Protein AF-A0A9J6H6S5-F1 (afdb_monomer_lite)

Sequence (257 aa):
MAVDRSSQNTRSGDVFVEFSQLSLEDDDNLAYGDAGRPFGKVPLQGNNASPTNKWRTIRVARAEALQASAVYAAKLRECLLDGAASGEEEERLSALRLKIAAWQSTFPEYLPAPVDLGDVCHHSVSERPRPRSSDYLAPLTEEELAGVPKHARGRLSLEENNALVDAFNEALSYKYRLLAMPKSQLRRALWTKVAAYRHQETSETKHRRFLTEDDLAASGGGFASRSAIVCFALLMRHCGRIREVRGPGRMVRYALI

Structure (mmCIF, N/CA/C/O backbone):
data_AF-A0A9J6H6S5-F1
#
_entry.id   AF-A0A9J6H6S5-F1
#
loop_
_atom_site.group_PDB
_atom_site.id
_atom_site.type_symbol
_atom_site.label_atom_id
_atom_site.label_alt_id
_atom_site.label_comp_id
_atom_site.label_asym_id
_atom_site.label_entity_id
_atom_site.label_seq_id
_atom_site.pdbx_PDB_ins_code
_atom_site.Cartn_x
_atom_site.Cartn_y
_atom_site.Cartn_z
_atom_site.occupancy
_atom_site.B_iso_or_equiv
_atom_site.auth_seq_id
_atom_site.auth_comp_id
_atom_site.auth_asym_id
_atom_site.auth_atom_id
_atom_site.pdbx_PDB_model_num
ATOM 1 N N . MET A 1 1 ? 39.224 51.666 -69.816 1.00 41.34 1 MET A N 1
ATOM 2 C CA . MET A 1 1 ? 38.719 50.325 -69.449 1.00 41.34 1 MET A CA 1
ATOM 3 C C . MET A 1 1 ? 39.018 50.098 -67.977 1.00 41.34 1 MET A C 1
ATOM 5 O O . MET A 1 1 ? 40.076 50.527 -67.544 1.00 41.34 1 MET A O 1
ATOM 9 N N . ALA A 1 2 ? 38.090 49.432 -67.284 1.00 40.38 2 ALA A N 1
ATOM 10 C CA . ALA A 1 2 ? 38.030 49.141 -65.846 1.00 40.38 2 ALA A CA 1
ATOM 11 C C . ALA A 1 2 ? 37.590 50.314 -64.943 1.00 40.38 2 ALA A C 1
ATOM 13 O O . ALA A 1 2 ? 38.296 51.296 -64.746 1.00 40.38 2 ALA A O 1
ATOM 14 N N . VAL A 1 3 ? 36.365 50.166 -64.438 1.00 47.28 3 VAL A N 1
ATOM 15 C CA . VAL A 1 3 ? 35.675 50.984 -63.437 1.00 47.28 3 VAL A CA 1
ATOM 16 C C . VAL A 1 3 ? 35.715 50.167 -62.153 1.00 47.28 3 VAL A C 1
ATOM 18 O O . VAL A 1 3 ? 35.392 48.982 -62.227 1.00 47.28 3 VAL A O 1
ATOM 21 N N . ASP A 1 4 ? 36.036 50.762 -61.003 1.00 42.12 4 ASP A N 1
ATOM 22 C CA . ASP A 1 4 ? 35.680 50.124 -59.737 1.00 42.12 4 ASP A CA 1
ATOM 23 C C . ASP A 1 4 ? 35.243 51.107 -58.647 1.00 42.12 4 ASP A C 1
ATOM 25 O O . ASP A 1 4 ? 35.678 52.257 -58.573 1.00 42.12 4 ASP A O 1
ATOM 29 N N . ARG A 1 5 ? 34.288 50.599 -57.869 1.00 39.91 5 ARG A N 1
ATOM 30 C CA . ARG A 1 5 ? 33.525 51.188 -56.759 1.00 39.91 5 ARG A CA 1
ATOM 31 C C . ARG A 1 5 ? 34.442 51.217 -55.508 1.00 39.91 5 ARG A C 1
ATOM 33 O O . ARG A 1 5 ? 35.506 50.622 -55.518 1.00 39.91 5 ARG A O 1
ATOM 40 N N . SER A 1 6 ? 34.179 51.831 -54.357 1.00 35.91 6 SER A N 1
ATOM 41 C CA . SER A 1 6 ? 32.954 52.251 -53.680 1.00 35.91 6 SER A CA 1
ATOM 42 C C . SER A 1 6 ? 33.351 53.004 -52.397 1.00 35.91 6 SER A C 1
ATOM 44 O O . SER A 1 6 ? 34.354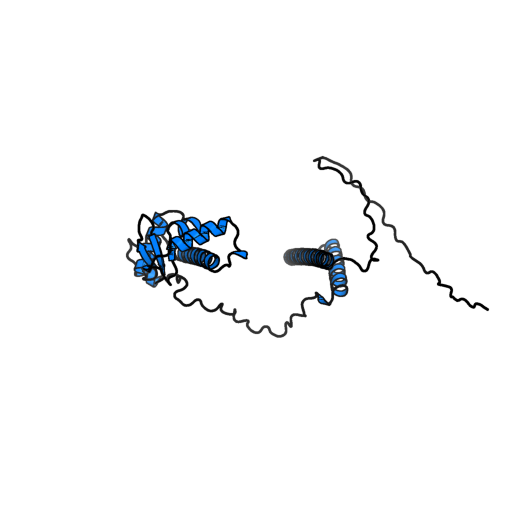 52.681 -51.770 1.00 35.91 6 SER A O 1
ATOM 46 N N . SER A 1 7 ? 32.495 53.953 -52.020 1.00 40.47 7 SER A N 1
ATOM 47 C CA . SER A 1 7 ? 31.941 54.250 -50.688 1.00 40.47 7 SER A CA 1
ATOM 48 C C . SER A 1 7 ? 32.780 54.157 -49.402 1.00 40.47 7 SER A C 1
ATOM 50 O O . SER A 1 7 ? 33.197 53.100 -48.938 1.00 40.47 7 SER A O 1
ATOM 52 N N . GLN A 1 8 ? 32.829 55.320 -48.750 1.00 36.47 8 GLN A N 1
ATOM 53 C CA . GLN A 1 8 ? 33.179 55.587 -47.358 1.00 36.47 8 GLN A CA 1
ATOM 54 C C . GLN A 1 8 ? 32.105 55.038 -46.395 1.00 36.47 8 GLN A C 1
ATOM 56 O O . GLN A 1 8 ? 30.913 55.156 -46.673 1.00 36.47 8 GLN A O 1
ATOM 61 N N . ASN A 1 9 ? 32.526 54.501 -45.245 1.00 33.88 9 ASN A N 1
ATOM 62 C CA . ASN A 1 9 ? 31.666 54.237 -44.087 1.00 33.88 9 ASN A CA 1
ATOM 63 C C . ASN A 1 9 ? 32.209 55.019 -42.879 1.00 33.88 9 ASN A C 1
ATOM 65 O O . ASN A 1 9 ? 33.397 54.932 -42.559 1.00 33.88 9 ASN A O 1
ATOM 69 N N . THR A 1 10 ? 31.350 55.818 -42.254 1.00 39.38 10 THR A N 1
ATOM 70 C CA . THR A 1 10 ? 31.644 56.726 -41.141 1.00 39.38 10 THR A CA 1
ATOM 71 C C . THR A 1 10 ? 31.502 56.031 -39.785 1.00 39.38 10 THR A C 1
ATOM 73 O O . THR A 1 10 ? 30.630 55.196 -39.564 1.00 39.38 10 THR A O 1
ATOM 76 N N . ARG A 1 11 ? 32.404 56.399 -38.867 1.00 38.53 11 ARG A N 1
ATOM 77 C CA . ARG A 1 11 ? 32.469 55.995 -37.455 1.00 38.53 11 ARG A CA 1
ATOM 78 C C . ARG A 1 11 ? 31.505 56.817 -36.588 1.00 38.53 11 ARG A C 1
ATOM 80 O O . ARG A 1 11 ? 31.455 58.034 -36.725 1.00 38.53 11 ARG A O 1
ATOM 87 N N . SER A 1 12 ? 30.872 56.160 -35.624 1.00 35.19 12 SER A N 1
ATOM 88 C CA . SER A 1 12 ? 30.339 56.699 -34.359 1.00 35.19 12 SER A CA 1
ATOM 89 C C . SER A 1 12 ? 30.199 55.474 -33.440 1.00 35.19 12 SER A C 1
ATOM 91 O O . SER A 1 12 ? 29.729 54.451 -33.921 1.00 35.19 12 SER A O 1
ATOM 93 N N . GLY A 1 13 ? 30.644 55.382 -32.190 1.00 35.59 13 GLY A N 1
ATOM 94 C CA . GLY A 1 13 ? 31.063 56.351 -31.185 1.00 35.59 13 GLY A CA 1
ATOM 95 C C . GLY A 1 13 ? 30.659 55.733 -29.839 1.00 35.59 13 GLY A C 1
ATOM 96 O O . GLY A 1 13 ? 29.584 56.040 -29.342 1.00 35.59 13 GLY A O 1
ATOM 97 N N . ASP A 1 14 ? 31.457 54.794 -29.313 1.00 32.12 14 ASP A N 1
ATOM 98 C CA . ASP A 1 14 ? 31.186 54.106 -28.039 1.00 32.12 14 ASP A CA 1
ATOM 99 C C . ASP A 1 14 ? 31.665 54.955 -26.851 1.00 32.12 14 ASP A C 1
ATOM 101 O O . ASP A 1 14 ? 32.830 55.353 -26.787 1.00 32.12 14 ASP A O 1
ATOM 105 N N . VAL A 1 15 ? 30.766 55.194 -25.894 1.00 35.28 15 VAL A N 1
ATOM 106 C CA . VAL A 1 15 ? 31.057 55.801 -24.587 1.00 35.28 15 VAL A CA 1
ATOM 107 C C . VAL A 1 15 ? 31.157 54.681 -23.547 1.00 35.28 15 VAL A C 1
ATOM 109 O O . VAL A 1 15 ? 30.211 53.922 -23.347 1.00 35.28 15 VAL A O 1
ATOM 112 N N . PHE A 1 16 ? 32.319 54.581 -22.899 1.00 29.38 16 PHE A N 1
ATOM 113 C CA . PHE A 1 16 ? 32.614 53.673 -21.787 1.00 29.38 16 PHE A CA 1
ATOM 114 C C . PHE A 1 16 ? 32.201 54.302 -20.448 1.00 29.38 16 PHE A C 1
ATOM 116 O O . PHE A 1 16 ? 32.449 55.485 -20.224 1.00 29.38 16 PHE A O 1
ATOM 123 N N . VAL A 1 17 ? 31.663 53.492 -19.532 1.00 33.91 17 VAL A N 1
ATOM 124 C CA . VAL A 1 17 ? 31.626 53.802 -18.094 1.00 33.91 17 VAL A CA 1
ATOM 125 C C . VAL A 1 17 ? 32.373 52.691 -17.362 1.00 33.91 17 VAL A C 1
ATOM 127 O O . VAL A 1 17 ? 32.020 51.516 -17.455 1.00 33.91 17 VAL A O 1
ATOM 130 N N . GLU A 1 18 ? 33.448 53.092 -16.694 1.00 36.44 18 GLU A N 1
ATOM 131 C CA . GLU A 1 18 ? 34.320 52.286 -15.846 1.00 36.44 18 GLU A CA 1
ATOM 132 C C . GLU A 1 18 ? 33.680 52.153 -14.453 1.00 36.44 18 GLU A C 1
ATOM 134 O O . GLU A 1 18 ? 33.149 53.132 -13.929 1.00 36.44 18 GLU A O 1
ATOM 139 N N . PHE A 1 19 ? 33.713 50.963 -13.847 1.00 30.80 19 PHE A N 1
ATOM 140 C CA . PHE A 1 19 ? 33.363 50.792 -12.434 1.00 30.80 19 PHE A CA 1
ATOM 141 C C . PHE A 1 19 ? 34.510 50.100 -11.705 1.00 30.80 19 PHE A C 1
ATOM 143 O O . PHE A 1 19 ? 34.866 48.957 -12.001 1.00 30.80 19 PHE A O 1
ATOM 150 N N . SER A 1 20 ? 35.089 50.860 -10.782 1.00 38.56 20 SER A N 1
ATOM 151 C CA . SER A 1 20 ? 36.235 50.518 -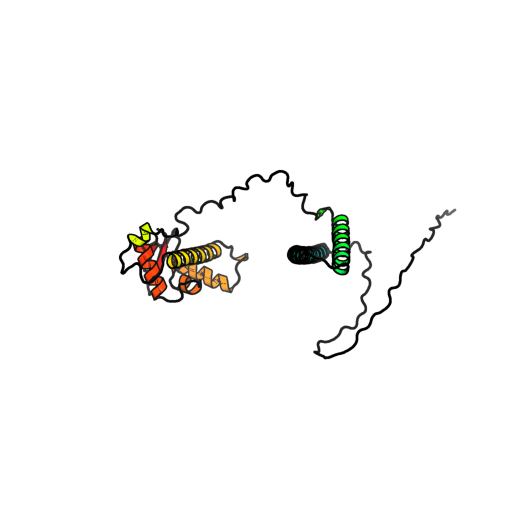9.954 1.00 38.56 20 SER A CA 1
ATOM 152 C C . SER A 1 20 ? 35.905 49.514 -8.850 1.00 38.56 20 SER A C 1
ATOM 154 O O . SER A 1 20 ? 34.770 49.363 -8.404 1.00 38.56 20 SER A O 1
ATOM 156 N N . GLN A 1 21 ? 36.980 48.853 -8.433 1.00 39.28 21 GLN A N 1
ATOM 157 C CA . GLN A 1 21 ? 37.130 47.823 -7.413 1.00 39.28 21 GLN A CA 1
ATOM 158 C C . GLN A 1 21 ? 36.537 48.181 -6.042 1.00 39.28 21 GLN A C 1
ATOM 160 O O . GLN A 1 21 ? 36.699 49.299 -5.560 1.00 39.28 21 GLN A O 1
ATOM 165 N N . LEU A 1 22 ? 36.001 47.167 -5.359 1.00 32.22 22 LEU A N 1
ATOM 166 C CA . LEU A 1 22 ? 36.005 47.081 -3.899 1.00 32.22 22 LEU A CA 1
ATOM 167 C C . LEU A 1 22 ? 36.481 45.679 -3.506 1.00 32.22 22 LEU A C 1
ATOM 169 O O . LEU A 1 22 ? 35.784 44.687 -3.716 1.00 32.22 22 LEU A O 1
ATOM 173 N N . SER A 1 23 ? 37.712 45.635 -3.001 1.00 38.31 23 SER A N 1
ATOM 174 C CA . SER A 1 23 ? 38.345 44.485 -2.362 1.00 38.31 23 SER A CA 1
ATOM 175 C C . SER A 1 23 ? 37.796 44.302 -0.948 1.00 38.31 23 SER A C 1
ATOM 177 O O . SER A 1 23 ? 37.576 45.281 -0.236 1.00 38.31 23 SER A O 1
ATOM 179 N N . LEU A 1 24 ? 37.641 43.050 -0.529 1.00 36.75 24 LEU A N 1
ATOM 180 C CA . LEU A 1 24 ? 37.598 42.656 0.876 1.00 36.75 24 LEU A CA 1
ATOM 181 C C . LEU A 1 24 ? 38.405 41.361 0.982 1.00 36.75 24 LEU A C 1
ATOM 183 O O . LEU A 1 24 ? 38.077 40.367 0.333 1.00 36.75 24 LEU A O 1
ATOM 187 N N . GLU A 1 25 ? 39.523 41.472 1.690 1.00 45.66 25 GLU A N 1
ATOM 188 C CA . GLU A 1 25 ? 40.512 40.430 1.950 1.00 45.66 25 GLU A CA 1
ATOM 189 C C . GLU A 1 25 ? 40.129 39.605 3.197 1.00 45.66 25 GLU A C 1
ATOM 191 O O . GLU A 1 25 ? 39.304 40.040 4.004 1.00 45.66 25 GLU A O 1
ATOM 196 N N . ASP A 1 26 ? 40.789 38.445 3.301 1.00 39.22 26 ASP A N 1
ATOM 197 C CA . ASP A 1 26 ? 40.957 37.533 4.449 1.00 39.22 26 ASP A CA 1
ATOM 198 C C . ASP A 1 26 ? 39.792 36.564 4.773 1.00 39.22 26 ASP A C 1
ATOM 200 O O . ASP A 1 26 ? 38.642 36.962 4.931 1.00 39.22 26 ASP A O 1
ATOM 204 N N . ASP A 1 27 ? 39.975 35.256 4.987 1.00 37.56 27 ASP A N 1
ATOM 205 C CA . ASP A 1 27 ? 41.050 34.290 4.712 1.00 37.56 27 ASP A CA 1
ATOM 206 C C . ASP A 1 27 ? 40.482 32.868 4.999 1.00 37.56 27 ASP A C 1
ATOM 208 O O . ASP A 1 27 ? 39.395 32.729 5.564 1.00 37.56 27 ASP A O 1
ATOM 212 N N . ASP A 1 28 ? 41.239 31.824 4.637 1.00 38.62 28 ASP A N 1
ATOM 213 C CA . ASP A 1 28 ? 41.111 30.402 5.038 1.00 38.62 28 ASP A CA 1
ATOM 214 C C . ASP A 1 28 ? 40.332 29.389 4.156 1.00 38.62 28 ASP A C 1
ATOM 216 O O . ASP A 1 28 ? 39.319 28.789 4.510 1.00 38.62 28 ASP A O 1
ATOM 220 N N . ASN A 1 29 ? 40.950 29.097 3.006 1.00 39.72 29 ASN A N 1
ATOM 221 C CA . ASN A 1 29 ? 41.597 27.803 2.715 1.00 39.72 29 ASN A CA 1
ATOM 222 C C . ASN A 1 29 ? 40.764 26.494 2.764 1.00 39.72 29 ASN A C 1
ATOM 224 O O . ASN A 1 29 ? 40.730 25.778 3.765 1.00 39.72 29 ASN A O 1
ATOM 228 N N . LEU A 1 30 ? 40.273 26.060 1.594 1.00 35.88 30 LEU A N 1
ATOM 229 C CA . LEU A 1 30 ? 40.254 24.637 1.227 1.00 35.88 30 LEU A CA 1
ATOM 230 C C . LEU A 1 30 ? 40.412 24.463 -0.290 1.00 35.88 30 LEU A C 1
ATOM 232 O O . LEU A 1 30 ? 39.599 24.909 -1.096 1.00 35.88 30 LEU A O 1
ATOM 236 N N . ALA A 1 31 ? 41.519 23.822 -0.649 1.00 41.25 31 ALA A N 1
ATOM 237 C CA . ALA A 1 31 ? 42.031 23.630 -1.994 1.00 41.25 31 ALA A CA 1
ATOM 238 C C . ALA A 1 31 ? 41.081 22.874 -2.941 1.00 41.25 31 ALA A C 1
ATOM 240 O O . ALA A 1 31 ? 40.675 21.754 -2.645 1.00 41.25 31 ALA A O 1
ATOM 241 N N . TYR A 1 32 ? 40.859 23.428 -4.139 1.00 37.94 32 TYR A N 1
ATOM 242 C CA . TYR A 1 32 ? 40.706 22.672 -5.388 1.00 37.94 32 TYR A CA 1
ATOM 243 C C . TYR A 1 32 ? 41.180 23.534 -6.569 1.00 37.94 32 TYR A C 1
ATOM 245 O O . TYR A 1 32 ? 40.980 24.744 -6.596 1.00 37.94 32 TYR A O 1
ATOM 253 N N . GLY A 1 33 ? 41.906 22.901 -7.489 1.00 34.84 33 GLY A N 1
ATOM 254 C CA . GLY A 1 33 ? 42.861 23.549 -8.383 1.00 34.84 33 GLY A CA 1
ATOM 255 C C . GLY A 1 33 ? 42.314 24.337 -9.579 1.00 34.84 33 GLY A C 1
ATOM 256 O O . GLY A 1 33 ? 41.228 24.085 -10.093 1.00 34.84 33 GLY A O 1
ATOM 257 N N . ASP A 1 34 ? 43.205 25.216 -10.040 1.00 37.53 34 ASP A N 1
ATOM 258 C CA . ASP A 1 34 ? 43.413 25.685 -11.415 1.00 37.53 34 ASP A CA 1
ATOM 259 C C . ASP A 1 34 ? 42.278 26.490 -12.078 1.00 37.53 34 ASP A C 1
ATOM 261 O O . ASP A 1 34 ? 41.608 26.055 -13.016 1.00 37.53 34 ASP A O 1
ATOM 265 N N . ALA A 1 35 ? 42.120 27.735 -11.618 1.00 37.62 35 ALA A N 1
ATOM 266 C CA . ALA A 1 35 ? 41.449 28.804 -12.351 1.00 37.62 35 ALA A CA 1
ATOM 267 C C . ALA A 1 35 ? 42.497 29.790 -12.892 1.00 37.62 35 ALA A C 1
ATOM 269 O O . ALA A 1 35 ? 42.900 30.736 -12.222 1.00 37.62 35 ALA A O 1
ATOM 270 N N . GLY A 1 36 ? 42.930 29.562 -14.132 1.00 42.00 36 GLY A N 1
ATOM 271 C CA . GLY A 1 36 ? 43.880 30.416 -14.841 1.00 42.00 36 GLY A CA 1
ATOM 272 C C . GLY A 1 36 ? 43.541 30.579 -16.320 1.00 42.00 36 GLY A C 1
ATOM 273 O O . GLY A 1 36 ? 44.391 30.337 -17.172 1.00 42.00 36 GLY A O 1
ATOM 274 N N . ARG A 1 37 ? 42.306 30.980 -16.665 1.00 39.88 37 ARG A N 1
ATOM 275 C CA . ARG A 1 37 ? 42.020 31.573 -17.986 1.00 39.88 37 ARG A CA 1
ATOM 276 C C . ARG A 1 37 ? 41.069 32.769 -17.868 1.00 39.88 37 ARG A C 1
ATOM 278 O O . ARG A 1 37 ? 39.960 32.597 -17.368 1.00 39.88 37 ARG A O 1
ATOM 285 N N . PRO A 1 38 ? 41.458 33.961 -18.357 1.00 40.50 38 PRO A N 1
ATOM 286 C CA . PRO A 1 38 ? 40.553 35.098 -18.450 1.00 40.50 38 PRO A CA 1
ATOM 287 C C . PRO A 1 38 ? 39.418 34.785 -19.432 1.00 40.50 38 PRO A C 1
ATOM 289 O O . PRO A 1 38 ? 39.643 34.196 -20.493 1.00 40.50 38 PRO A O 1
ATOM 292 N N . PHE A 1 39 ? 38.197 35.172 -19.059 1.00 38.19 39 PHE A N 1
ATOM 293 C CA . PHE A 1 39 ? 36.983 35.010 -19.853 1.00 38.19 39 PHE A CA 1
ATOM 294 C C . PHE A 1 39 ? 37.174 35.571 -21.266 1.00 38.19 39 PHE A C 1
ATOM 296 O O . PHE A 1 39 ? 37.174 36.782 -21.492 1.00 38.19 39 PHE A O 1
ATOM 303 N N . GLY A 1 40 ? 37.324 34.671 -22.237 1.00 33.81 40 GLY A N 1
ATOM 304 C CA . GLY A 1 40 ? 37.238 35.019 -23.644 1.00 33.81 40 GLY A CA 1
ATOM 305 C C . GLY A 1 40 ? 35.826 35.506 -23.943 1.00 33.81 40 GLY A C 1
ATOM 306 O O . GLY A 1 40 ? 34.863 34.754 -23.796 1.00 33.81 40 GLY A O 1
ATOM 307 N N . LYS A 1 41 ? 35.707 36.765 -24.374 1.00 41.25 41 LYS A N 1
ATOM 308 C CA . LYS A 1 41 ? 34.516 37.277 -25.056 1.00 41.25 41 LYS A CA 1
ATOM 309 C C . LYS A 1 41 ? 34.165 36.288 -26.167 1.00 41.25 41 LYS A C 1
ATOM 311 O O . LYS A 1 41 ? 34.965 36.106 -27.081 1.00 41.25 41 LYS A O 1
ATOM 316 N N . VAL A 1 42 ? 33.010 35.631 -26.085 1.00 44.38 42 VAL A N 1
ATOM 317 C CA . VAL A 1 42 ? 32.516 34.801 -27.189 1.00 44.38 42 VAL A CA 1
ATOM 318 C C . VAL A 1 42 ? 31.906 35.760 -28.211 1.00 44.38 42 VAL A C 1
ATOM 320 O O . VAL A 1 42 ? 30.892 36.389 -27.901 1.00 44.38 42 VAL A O 1
ATOM 323 N N . PRO A 1 43 ? 32.506 35.943 -29.400 1.00 36.88 43 PRO A N 1
ATOM 324 C CA . PRO A 1 43 ? 31.899 36.776 -30.421 1.00 36.88 43 PRO A CA 1
ATOM 325 C C . PRO A 1 43 ? 30.601 36.114 -30.888 1.00 36.88 43 PRO A C 1
ATOM 327 O O . PRO A 1 43 ? 30.590 34.958 -31.313 1.00 36.88 43 PRO A O 1
ATOM 330 N N . LEU A 1 44 ? 29.499 36.863 -30.847 1.00 46.94 44 LEU A N 1
ATOM 331 C CA . LEU A 1 44 ? 28.236 36.514 -31.500 1.00 46.94 44 LEU A CA 1
ATOM 332 C C . LEU A 1 44 ? 28.353 36.699 -33.022 1.00 46.94 44 LEU A C 1
ATOM 334 O O . LEU A 1 44 ? 27.554 37.397 -33.630 1.00 46.94 44 LEU A O 1
ATOM 338 N N . GLN A 1 45 ? 29.365 36.112 -33.657 1.00 46.25 45 GLN A N 1
ATOM 339 C CA . GLN A 1 45 ? 29.458 36.061 -35.114 1.00 46.25 45 GLN A CA 1
ATOM 340 C C . GLN A 1 45 ? 29.953 34.682 -35.534 1.00 46.25 45 GLN A C 1
ATOM 342 O O . GLN A 1 45 ? 31.142 34.390 -35.584 1.00 46.25 45 GLN A O 1
ATOM 347 N N . GLY A 1 46 ? 28.984 33.813 -35.810 1.00 37.81 46 GLY A N 1
ATOM 348 C CA . GLY A 1 46 ? 29.207 32.482 -36.347 1.00 37.81 46 GLY A CA 1
ATOM 349 C C . GLY A 1 46 ? 27.877 31.762 -36.516 1.00 37.81 46 GLY A C 1
ATOM 350 O O . GLY A 1 46 ? 27.404 31.109 -35.591 1.00 37.81 46 GLY A O 1
ATOM 351 N N . ASN A 1 47 ? 27.284 31.863 -37.706 1.00 45.44 47 ASN A N 1
ATOM 352 C CA . ASN A 1 47 ? 26.011 31.241 -38.103 1.00 45.44 47 ASN A CA 1
ATOM 353 C C . ASN A 1 47 ? 26.011 29.691 -38.117 1.00 45.44 47 ASN A C 1
ATOM 355 O O . ASN A 1 47 ? 25.141 29.091 -38.736 1.00 45.44 47 ASN A O 1
ATOM 359 N N . ASN A 1 48 ? 26.935 29.025 -37.414 1.00 46.31 48 ASN A N 1
ATOM 360 C CA . ASN A 1 48 ? 27.137 27.573 -37.477 1.00 46.31 48 ASN A CA 1
ATOM 361 C C . ASN A 1 48 ? 27.122 26.882 -36.096 1.00 46.31 48 ASN A C 1
ATOM 363 O O . ASN A 1 48 ? 27.745 25.836 -35.913 1.00 46.31 48 ASN A O 1
ATOM 367 N N . ALA A 1 49 ? 26.421 27.432 -35.097 1.00 43.16 49 ALA A N 1
ATOM 368 C CA . ALA A 1 49 ? 26.207 26.721 -33.835 1.00 43.16 49 ALA A CA 1
ATOM 369 C C . ALA A 1 49 ? 25.146 25.618 -34.013 1.00 43.16 49 ALA A C 1
ATOM 371 O O . ALA A 1 49 ? 23.981 25.903 -34.293 1.00 43.16 49 ALA A O 1
ATOM 372 N N . SER A 1 50 ? 25.555 24.355 -33.837 1.00 52.06 50 SER A N 1
ATOM 373 C CA . SER A 1 50 ? 24.676 23.179 -33.911 1.00 52.06 50 SER A CA 1
ATOM 374 C C . SER A 1 50 ? 23.415 23.357 -33.038 1.00 52.06 50 SER A C 1
ATOM 376 O O . SER A 1 50 ? 23.539 23.825 -31.896 1.00 52.06 50 SER A O 1
ATOM 378 N N . PRO A 1 51 ? 22.209 22.973 -33.518 1.00 51.91 51 PRO A N 1
ATOM 379 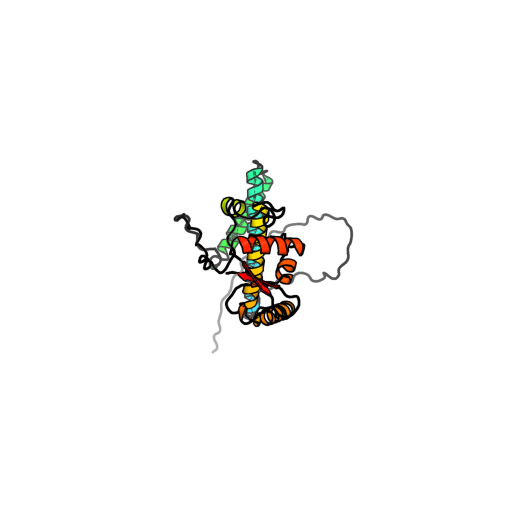C CA . PRO A 1 51 ? 20.928 23.239 -32.849 1.00 51.91 51 PRO A CA 1
ATOM 380 C C . PRO A 1 51 ? 20.892 22.810 -31.378 1.00 51.91 51 PRO A C 1
ATOM 382 O O . PRO A 1 51 ? 20.232 23.435 -30.552 1.00 51.91 51 PRO A O 1
ATOM 385 N N . THR A 1 52 ? 21.639 21.764 -31.025 1.00 54.41 52 THR A N 1
ATOM 386 C CA . THR A 1 52 ? 21.713 21.184 -29.680 1.00 54.41 52 THR A CA 1
ATOM 387 C C . THR A 1 52 ? 22.334 22.108 -28.630 1.00 54.41 52 THR A C 1
ATOM 389 O O . THR A 1 52 ? 21.940 22.028 -27.465 1.00 54.41 52 THR A O 1
ATOM 392 N N . ASN A 1 53 ? 23.240 23.017 -29.008 1.00 56.19 53 ASN A N 1
ATOM 393 C CA . ASN A 1 53 ? 23.825 23.974 -28.063 1.00 56.19 53 ASN A CA 1
ATOM 394 C C . ASN A 1 53 ? 22.888 25.149 -27.773 1.00 56.19 53 ASN A C 1
ATOM 396 O O . ASN A 1 53 ? 22.812 25.567 -26.622 1.00 56.19 53 ASN A O 1
ATOM 400 N N . LYS A 1 54 ? 22.102 25.602 -28.760 1.00 55.25 54 LYS A N 1
ATOM 401 C CA . LYS A 1 54 ? 21.132 26.701 -28.600 1.00 55.25 54 LYS A CA 1
ATOM 402 C C . LYS A 1 54 ? 20.021 26.347 -27.601 1.00 55.25 54 LYS A C 1
ATOM 404 O O . LYS A 1 54 ? 19.661 27.156 -26.752 1.00 55.25 54 LYS A O 1
ATOM 409 N N . TRP A 1 55 ? 19.532 25.104 -27.626 1.00 54.31 55 TRP A N 1
ATOM 410 C CA . TRP A 1 55 ? 18.513 24.632 -26.676 1.00 54.31 55 TRP A CA 1
ATOM 411 C C . TRP A 1 55 ? 19.036 24.460 -25.246 1.00 54.31 55 TRP A C 1
ATOM 413 O O . TRP A 1 55 ? 18.267 24.607 -24.297 1.00 54.31 55 TRP A O 1
ATOM 423 N N . ARG A 1 56 ? 20.331 24.160 -25.069 1.00 57.47 56 ARG A N 1
ATOM 424 C CA . ARG A 1 56 ? 20.950 24.096 -23.736 1.00 57.47 56 ARG A CA 1
ATOM 425 C C . ARG A 1 56 ? 21.031 25.481 -23.107 1.00 57.47 56 ARG A C 1
ATOM 427 O O . ARG A 1 56 ? 20.624 25.626 -21.962 1.00 57.47 56 ARG A O 1
ATOM 434 N N . THR A 1 57 ? 21.455 26.491 -23.864 1.00 65.12 57 THR A N 1
ATOM 435 C CA . THR A 1 57 ? 21.515 27.878 -23.378 1.00 65.12 57 THR A CA 1
ATOM 436 C C . THR A 1 57 ? 20.130 28.410 -23.019 1.00 65.12 57 THR A C 1
ATOM 438 O O . THR A 1 57 ? 19.962 28.982 -21.950 1.00 65.12 57 THR A O 1
ATOM 441 N N . ILE A 1 58 ? 19.110 28.140 -23.845 1.00 66.56 58 ILE A N 1
ATOM 442 C CA . ILE A 1 58 ? 17.724 28.561 -23.568 1.00 66.56 58 ILE A CA 1
ATOM 443 C C . ILE A 1 58 ? 17.166 27.878 -22.308 1.00 66.56 58 ILE A C 1
ATOM 445 O O . ILE A 1 58 ? 16.488 28.515 -21.504 1.00 66.56 58 ILE A O 1
ATOM 449 N N . ARG A 1 59 ? 17.454 26.585 -22.097 1.00 67.81 59 ARG A N 1
ATOM 450 C CA . ARG A 1 59 ? 16.996 25.861 -20.898 1.00 67.81 59 ARG A CA 1
ATOM 451 C C . ARG A 1 59 ? 17.661 26.358 -19.621 1.00 67.81 59 ARG A C 1
ATOM 453 O O . ARG A 1 59 ? 16.968 26.486 -18.618 1.00 67.81 59 ARG A O 1
ATOM 460 N N . VAL A 1 60 ? 18.964 26.633 -19.669 1.00 71.50 60 VAL A N 1
ATOM 461 C CA . VAL A 1 60 ? 19.706 27.187 -18.528 1.00 71.50 60 VAL A CA 1
ATOM 462 C C . VAL A 1 60 ? 19.178 28.584 -18.196 1.00 71.50 60 VAL A C 1
ATOM 464 O O . VAL A 1 60 ? 18.749 28.802 -17.069 1.00 71.50 60 VAL A O 1
ATOM 467 N N . ALA A 1 61 ? 19.030 29.462 -19.194 1.00 65.75 61 ALA A N 1
ATOM 468 C CA . ALA A 1 61 ? 18.476 30.804 -18.997 1.00 65.75 61 ALA A CA 1
ATOM 469 C C . ALA A 1 61 ? 17.034 30.791 -18.448 1.00 65.75 61 ALA A C 1
ATOM 471 O O . ALA A 1 61 ? 16.678 31.614 -17.608 1.00 65.75 61 ALA A O 1
ATOM 472 N N . ARG A 1 62 ? 16.192 29.836 -18.876 1.00 69.75 62 ARG A N 1
ATOM 473 C CA . ARG A 1 62 ? 14.827 29.671 -18.345 1.00 69.75 62 ARG A CA 1
ATOM 474 C C . ARG A 1 62 ? 14.821 29.174 -16.900 1.00 69.75 62 ARG A C 1
ATOM 476 O O . ARG A 1 62 ? 13.995 29.626 -16.112 1.00 69.75 62 ARG A O 1
ATOM 483 N N . ALA A 1 63 ? 15.698 28.231 -16.560 1.00 68.50 63 ALA A N 1
ATO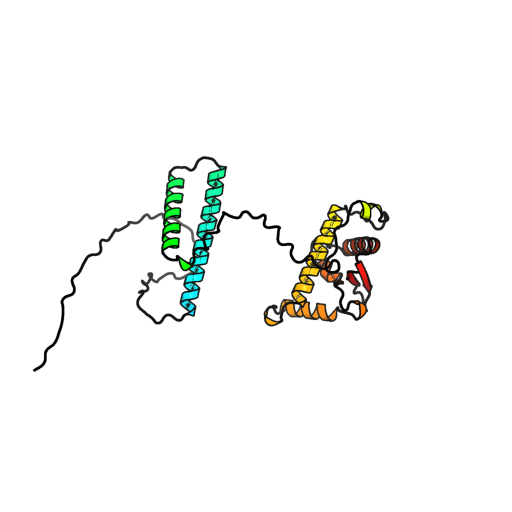M 484 C CA . ALA A 1 63 ? 15.809 27.716 -15.198 1.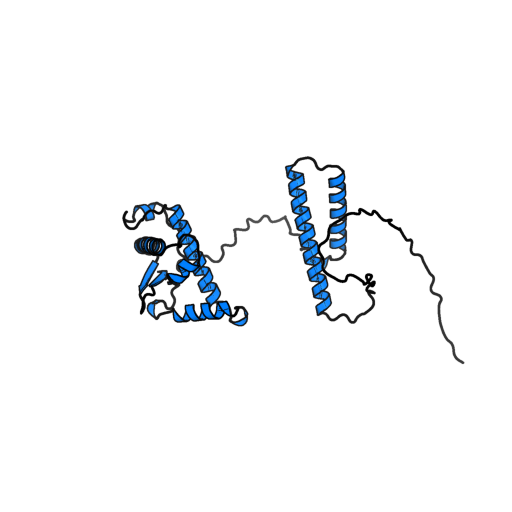00 68.50 63 ALA A CA 1
ATOM 485 C C . ALA A 1 63 ? 16.292 28.808 -14.233 1.00 68.50 63 ALA A C 1
ATOM 487 O O . ALA A 1 63 ? 15.694 28.990 -13.176 1.00 68.50 63 ALA A O 1
ATOM 488 N N . GLU A 1 64 ? 17.293 29.589 -14.643 1.00 68.31 64 GLU A N 1
ATOM 489 C CA . GLU A 1 64 ? 17.806 30.726 -13.876 1.00 68.31 64 GLU A CA 1
ATOM 490 C C . GLU A 1 64 ? 16.744 31.820 -13.698 1.00 68.31 64 GLU A C 1
ATOM 492 O O . GLU A 1 64 ? 16.560 32.319 -12.589 1.00 68.31 64 GLU A O 1
ATOM 497 N N . ALA A 1 65 ? 15.971 32.138 -14.744 1.00 65.19 65 ALA A N 1
ATOM 498 C CA . ALA A 1 65 ? 14.875 33.105 -14.656 1.00 65.19 65 ALA A CA 1
ATOM 499 C C . ALA A 1 65 ? 13.747 32.637 -13.716 1.00 65.19 65 ALA A C 1
ATOM 501 O O . ALA A 1 65 ? 13.244 33.422 -12.911 1.00 65.19 65 ALA A O 1
ATOM 502 N N . LEU A 1 66 ? 13.373 31.353 -13.768 1.00 72.75 66 LEU A N 1
ATOM 503 C CA . LEU A 1 66 ? 12.369 30.785 -12.862 1.00 72.75 66 LEU A CA 1
ATOM 504 C C . LEU A 1 66 ? 12.857 30.792 -11.412 1.00 72.75 66 LEU A C 1
ATOM 506 O O . LEU A 1 66 ? 12.108 31.196 -10.524 1.00 72.75 66 LEU A O 1
ATOM 510 N N . GLN A 1 67 ? 14.115 30.418 -11.178 1.00 71.44 67 GLN A N 1
ATOM 511 C CA . GLN A 1 67 ? 14.716 30.444 -9.849 1.00 71.44 67 GLN A CA 1
ATOM 512 C C . GLN A 1 67 ? 14.795 31.876 -9.299 1.00 71.44 67 GLN A C 1
ATOM 514 O O . GLN A 1 67 ? 14.392 32.109 -8.162 1.00 71.44 67 GLN A O 1
ATOM 519 N N . ALA A 1 68 ? 15.198 32.852 -10.117 1.00 66.25 68 ALA A N 1
ATOM 520 C CA . ALA A 1 68 ? 15.208 34.265 -9.740 1.00 66.25 68 ALA A CA 1
ATOM 521 C C . ALA A 1 68 ? 13.795 34.800 -9.434 1.00 66.25 68 ALA A C 1
ATOM 523 O O . ALA A 1 68 ? 13.609 35.516 -8.451 1.00 66.25 68 ALA A O 1
ATOM 524 N N . SER A 1 69 ? 12.784 34.414 -10.224 1.00 72.62 69 SER A N 1
ATOM 525 C CA . SER A 1 69 ? 11.387 34.812 -9.990 1.00 72.62 69 SER A CA 1
ATOM 526 C C . SER A 1 69 ? 10.798 34.204 -8.711 1.00 72.62 69 SER A C 1
ATOM 528 O O . SER A 1 69 ? 10.057 34.875 -7.996 1.00 72.62 69 SER A O 1
ATOM 530 N N . ALA A 1 70 ? 11.170 32.964 -8.379 1.00 72.62 70 ALA A N 1
ATOM 531 C CA . ALA A 1 70 ? 10.731 32.289 -7.162 1.00 72.62 70 ALA A CA 1
ATOM 532 C C . ALA A 1 70 ? 11.370 32.908 -5.913 1.00 72.62 70 ALA A C 1
ATOM 534 O O . ALA A 1 70 ? 10.679 33.136 -4.922 1.00 72.62 70 ALA A O 1
ATOM 535 N N . VAL A 1 71 ? 12.663 33.242 -5.981 1.00 74.06 71 VAL A N 1
ATOM 536 C CA . VAL A 1 71 ? 13.368 33.964 -4.911 1.00 74.06 71 VAL A CA 1
ATOM 537 C C . VAL A 1 71 ? 12.754 35.351 -4.703 1.00 74.06 71 VAL A C 1
ATOM 539 O O . VAL A 1 71 ? 12.509 35.741 -3.564 1.00 74.06 71 VAL A O 1
ATOM 542 N N . TYR A 1 72 ? 12.424 36.067 -5.783 1.00 68.44 72 TYR A N 1
ATOM 543 C CA . TYR A 1 72 ? 11.714 37.346 -5.697 1.00 68.44 72 TYR A CA 1
ATOM 544 C C . TYR A 1 72 ? 10.338 37.198 -5.037 1.00 68.44 72 TYR A C 1
ATOM 546 O O . TYR A 1 72 ? 10.026 37.943 -4.116 1.00 68.44 72 TYR A O 1
ATOM 554 N N . ALA A 1 73 ? 9.534 36.214 -5.451 1.00 70.75 73 ALA A N 1
ATOM 555 C CA . ALA A 1 73 ? 8.203 35.982 -4.891 1.00 70.75 73 ALA A CA 1
ATOM 556 C C . ALA A 1 73 ? 8.234 35.571 -3.408 1.00 70.75 73 ALA A C 1
ATOM 558 O O . ALA A 1 73 ? 7.362 35.983 -2.643 1.00 70.75 73 ALA A O 1
ATOM 559 N N . ALA A 1 74 ? 9.232 34.783 -2.996 1.00 73.12 74 ALA A N 1
ATOM 560 C CA . ALA A 1 74 ? 9.434 34.413 -1.598 1.00 73.12 74 ALA A CA 1
ATOM 561 C C . ALA A 1 74 ? 9.801 35.636 -0.749 1.00 73.12 74 ALA A C 1
ATOM 563 O O . ALA A 1 74 ? 9.169 35.885 0.273 1.00 73.12 74 ALA A O 1
ATOM 564 N N . LYS A 1 75 ? 10.739 36.456 -1.230 1.00 66.00 75 LYS A N 1
ATOM 565 C CA . LYS A 1 75 ? 11.181 37.651 -0.510 1.00 66.00 75 LYS A CA 1
ATOM 566 C C . LYS A 1 75 ? 10.093 38.721 -0.423 1.00 66.00 75 LYS A C 1
ATOM 568 O O . LYS A 1 75 ? 9.909 39.343 0.611 1.00 66.00 75 LYS A O 1
ATOM 573 N N . LEU A 1 76 ? 9.292 38.867 -1.477 1.00 65.69 76 LEU A N 1
ATOM 574 C CA . LEU A 1 76 ? 8.147 39.778 -1.491 1.00 65.69 76 LEU A CA 1
ATOM 575 C C . LEU A 1 76 ? 7.046 39.331 -0.513 1.00 65.69 76 LEU A C 1
ATOM 577 O O . LEU A 1 76 ? 6.378 40.178 0.072 1.00 65.69 76 LEU A O 1
ATOM 581 N N . ARG A 1 77 ? 6.880 38.015 -0.298 1.00 67.44 77 ARG A N 1
ATOM 582 C CA . ARG A 1 77 ? 5.997 37.469 0.747 1.00 67.44 77 ARG A CA 1
ATOM 583 C C . ARG A 1 77 ? 6.523 37.731 2.157 1.00 67.44 77 ARG A C 1
ATOM 585 O O . ARG A 1 77 ? 5.711 38.051 3.014 1.00 67.44 77 ARG A O 1
ATOM 592 N N . GLU A 1 78 ? 7.829 37.620 2.388 1.00 67.38 78 GLU A N 1
ATOM 593 C CA . GLU A 1 78 ? 8.443 37.965 3.682 1.00 67.38 78 GLU A CA 1
ATOM 594 C C . GLU A 1 78 ? 8.268 39.460 3.995 1.00 67.38 78 GLU A C 1
ATOM 596 O O . GLU A 1 78 ? 7.717 39.803 5.037 1.00 67.38 78 GLU A O 1
ATOM 601 N N . CYS A 1 79 ? 8.568 40.356 3.047 1.00 61.62 79 CYS A N 1
ATOM 602 C CA . CYS A 1 79 ? 8.359 41.799 3.235 1.00 61.62 79 CYS A CA 1
ATOM 603 C C . CYS A 1 79 ? 6.879 42.178 3.468 1.00 61.62 79 CYS A C 1
ATOM 605 O O . CYS A 1 79 ? 6.594 43.151 4.165 1.00 61.62 79 CYS A O 1
ATOM 607 N N . LEU A 1 80 ? 5.930 41.432 2.885 1.00 62.34 80 LEU A N 1
ATOM 608 C CA . LEU A 1 80 ? 4.486 41.623 3.099 1.00 62.34 80 LEU A CA 1
ATOM 609 C C . LEU A 1 80 ? 4.020 41.184 4.494 1.00 62.34 80 LEU A C 1
ATOM 611 O O . LEU A 1 80 ? 3.008 41.695 4.969 1.00 62.34 80 LEU A O 1
ATOM 615 N N . LEU A 1 81 ? 4.721 40.242 5.128 1.00 65.25 81 LEU A N 1
ATOM 616 C CA . LEU A 1 81 ? 4.403 39.758 6.473 1.00 65.25 81 LEU A CA 1
ATOM 617 C C . LEU A 1 81 ? 5.001 40.659 7.563 1.00 65.25 81 LEU A C 1
ATOM 619 O O . LEU A 1 81 ? 4.348 40.866 8.583 1.00 65.25 81 LEU A O 1
ATOM 623 N N . ASP A 1 82 ? 6.174 41.250 7.318 1.00 62.22 82 ASP A N 1
ATOM 624 C CA . ASP A 1 82 ? 6.908 42.039 8.321 1.00 62.22 82 ASP A CA 1
ATOM 625 C C . ASP A 1 82 ? 6.606 43.553 8.293 1.00 62.22 82 ASP A C 1
ATOM 627 O O . ASP A 1 82 ? 7.086 44.309 9.136 1.00 62.22 82 ASP A O 1
ATOM 631 N N . GLY A 1 83 ? 5.756 44.020 7.370 1.00 58.88 83 GLY A N 1
ATOM 632 C CA . GLY A 1 83 ? 5.078 45.320 7.476 1.00 58.88 83 GLY A CA 1
ATOM 633 C C . GLY A 1 83 ? 5.936 46.585 7.320 1.00 58.88 83 GLY A C 1
ATOM 634 O O . GLY A 1 83 ? 5.393 47.681 7.458 1.00 58.88 83 GLY A O 1
ATOM 635 N N . ALA A 1 84 ? 7.229 46.484 7.001 1.00 58.09 84 ALA A N 1
ATOM 636 C CA . ALA A 1 84 ? 8.060 47.626 6.614 1.00 58.09 84 ALA A CA 1
ATOM 637 C C . ALA A 1 84 ? 9.279 47.172 5.794 1.00 58.09 84 ALA A C 1
ATOM 639 O O . ALA A 1 84 ? 10.241 46.642 6.344 1.00 58.09 84 ALA A O 1
ATOM 640 N N . ALA A 1 85 ? 9.266 47.411 4.479 1.00 58.00 85 ALA A N 1
ATOM 641 C CA . ALA A 1 85 ? 10.482 47.317 3.674 1.00 58.00 85 ALA A CA 1
ATOM 642 C C . ALA A 1 85 ? 11.354 48.549 3.961 1.00 58.00 85 ALA A C 1
ATOM 644 O O . ALA A 1 85 ? 10.879 49.684 3.881 1.00 58.00 85 ALA A O 1
ATOM 645 N N . SER A 1 86 ? 12.620 48.342 4.320 1.00 67.81 86 SER A N 1
ATOM 646 C CA . SER A 1 86 ? 13.591 49.436 4.423 1.00 67.81 86 SER A CA 1
ATOM 647 C C . SER A 1 86 ? 13.876 50.022 3.029 1.00 67.81 86 SER A C 1
ATOM 649 O O . SER A 1 86 ? 13.716 49.339 2.016 1.00 67.81 86 SER A O 1
ATOM 651 N N . GLY A 1 87 ? 14.314 51.285 2.948 1.00 71.50 87 GLY A N 1
ATOM 652 C CA . GLY A 1 87 ? 14.544 51.961 1.657 1.00 71.50 87 GLY A CA 1
ATOM 653 C C . GLY A 1 87 ? 15.531 51.233 0.728 1.00 71.50 87 GLY A C 1
ATOM 654 O O . GLY A 1 87 ? 15.351 51.229 -0.487 1.00 71.50 87 GLY A O 1
ATOM 655 N N . GLU A 1 88 ? 16.520 50.532 1.290 1.00 71.56 88 GLU A N 1
ATOM 656 C CA . GLU A 1 88 ? 17.464 49.705 0.520 1.00 71.56 88 GLU A CA 1
ATOM 657 C C . GLU A 1 88 ? 16.805 48.459 -0.097 1.00 71.56 88 GLU A C 1
ATOM 659 O O . GLU A 1 88 ? 17.215 47.967 -1.153 1.00 71.56 88 GLU A O 1
ATOM 664 N N . GLU A 1 89 ? 15.776 47.916 0.553 1.00 70.25 89 GLU A N 1
ATOM 665 C CA . GLU A 1 89 ? 15.055 46.746 0.064 1.00 70.25 89 GLU A CA 1
ATOM 666 C C . GLU A 1 89 ? 14.106 47.116 -1.080 1.00 70.25 89 GLU A C 1
ATOM 668 O O . GLU A 1 89 ? 13.997 46.375 -2.059 1.00 70.25 89 GLU A O 1
ATOM 673 N N . GLU A 1 90 ? 13.519 48.312 -1.034 1.00 75.38 90 GLU A N 1
ATOM 674 C CA . GLU A 1 90 ? 12.728 48.863 -2.135 1.00 75.38 90 GLU A CA 1
ATOM 675 C C . GLU A 1 90 ? 13.583 49.119 -3.390 1.00 75.38 90 GLU A C 1
ATOM 677 O O . GLU A 1 90 ? 13.174 48.780 -4.507 1.00 75.38 90 GLU A O 1
ATOM 682 N N . GLU A 1 91 ? 14.817 49.607 -3.221 1.00 77.88 91 GLU A N 1
ATOM 683 C CA . GLU A 1 91 ? 15.776 49.764 -4.320 1.00 77.88 91 GLU A CA 1
ATOM 684 C C . GLU A 1 91 ? 16.170 48.407 -4.936 1.00 77.88 91 GLU A C 1
ATOM 686 O O . GLU A 1 91 ? 16.194 48.239 -6.159 1.00 77.88 91 GLU A O 1
ATOM 691 N N . ARG A 1 92 ? 16.376 47.376 -4.107 1.00 70.81 92 ARG A N 1
ATOM 692 C CA . ARG A 1 92 ? 16.638 46.007 -4.585 1.00 70.81 92 ARG A CA 1
ATOM 693 C C . ARG A 1 92 ? 15.445 45.412 -5.331 1.00 70.81 92 ARG A C 1
ATOM 695 O O . ARG A 1 92 ? 15.634 44.773 -6.371 1.00 70.81 92 ARG A O 1
ATOM 702 N N . LEU A 1 93 ? 14.223 45.624 -4.840 1.00 71.94 93 LEU A N 1
ATOM 703 C CA . LEU A 1 93 ? 12.999 45.168 -5.500 1.00 71.94 93 LEU A CA 1
ATOM 704 C C . LEU A 1 93 ? 12.774 45.897 -6.834 1.00 71.94 93 LEU A C 1
ATOM 706 O O . LEU A 1 93 ? 12.333 45.260 -7.795 1.00 71.94 93 LEU A O 1
ATOM 710 N N . SER A 1 94 ? 13.100 47.190 -6.927 1.00 78.69 94 SER A N 1
ATOM 711 C CA . SER A 1 94 ? 12.983 47.969 -8.169 1.00 78.69 94 SER A CA 1
ATOM 712 C C . SER A 1 94 ? 13.999 47.522 -9.229 1.00 78.69 94 SER A C 1
ATOM 714 O O . SER A 1 94 ? 13.624 47.288 -10.383 1.00 78.69 94 SER A O 1
ATOM 716 N N . ALA A 1 95 ? 15.248 47.256 -8.834 1.00 77.06 95 ALA A N 1
ATOM 717 C CA . ALA A 1 95 ? 16.266 46.690 -9.716 1.00 77.06 95 ALA A CA 1
ATOM 718 C C . ALA A 1 95 ? 15.869 45.298 -10.242 1.00 77.06 95 ALA A C 1
ATOM 720 O O . ALA A 1 95 ? 16.105 44.969 -11.408 1.00 77.06 95 ALA A O 1
ATOM 721 N N . LEU A 1 96 ? 15.231 44.472 -9.407 1.00 72.62 96 LEU A N 1
ATOM 722 C CA . LEU A 1 96 ? 14.767 43.140 -9.801 1.00 72.62 96 LEU A CA 1
ATOM 723 C C . LEU A 1 96 ? 13.561 43.213 -10.753 1.00 72.62 96 LEU A C 1
ATOM 725 O O . LEU A 1 96 ? 13.524 42.473 -11.737 1.00 72.62 96 LEU A O 1
ATOM 729 N N . ARG A 1 97 ? 12.638 44.165 -10.547 1.00 76.44 97 ARG A N 1
ATOM 730 C CA . ARG A 1 97 ? 11.545 44.465 -11.495 1.00 76.44 97 ARG A CA 1
ATOM 731 C C . ARG A 1 97 ? 12.075 44.857 -12.872 1.00 76.44 97 ARG A C 1
ATOM 733 O O . ARG A 1 97 ? 11.597 44.325 -13.871 1.00 76.44 97 ARG A O 1
ATOM 740 N N . LEU A 1 98 ? 13.089 45.724 -12.931 1.00 78.75 98 LEU A N 1
ATOM 741 C CA . LEU A 1 98 ? 13.724 46.122 -14.193 1.00 78.75 98 LEU A CA 1
ATOM 742 C C . LEU A 1 98 ? 14.381 44.935 -14.909 1.00 78.75 98 LEU A C 1
ATOM 744 O O . LEU A 1 98 ? 14.227 44.791 -16.120 1.00 78.75 98 LEU A O 1
ATOM 748 N N . LYS A 1 99 ? 15.053 44.040 -14.173 1.00 74.38 99 LYS A N 1
ATOM 749 C CA . LYS A 1 99 ? 15.646 42.818 -14.744 1.00 74.38 99 LYS A CA 1
ATOM 750 C C . LYS A 1 99 ? 14.590 41.867 -15.306 1.00 74.38 99 LYS A C 1
ATOM 752 O O . LYS A 1 99 ? 14.776 41.335 -16.399 1.00 74.38 99 LYS A O 1
ATOM 757 N N . ILE A 1 100 ? 13.478 41.677 -14.593 1.00 71.62 100 ILE A N 1
ATOM 758 C CA . ILE A 1 100 ? 12.352 40.863 -15.069 1.00 71.62 100 ILE A CA 1
ATOM 759 C C . ILE A 1 100 ? 11.747 41.485 -16.336 1.00 71.62 100 ILE A C 1
ATOM 761 O O . ILE A 1 100 ? 11.552 40.772 -17.317 1.00 71.62 100 ILE A O 1
ATOM 765 N N . ALA A 1 101 ? 11.521 42.802 -16.357 1.00 78.31 101 ALA A N 1
ATOM 766 C CA . ALA A 1 101 ? 10.969 43.505 -17.517 1.00 78.31 101 ALA A CA 1
ATOM 767 C C . ALA A 1 101 ? 11.891 43.431 -18.750 1.00 78.31 101 ALA A C 1
ATOM 769 O O . ALA A 1 101 ? 11.425 43.158 -19.856 1.00 78.31 101 ALA A O 1
ATOM 770 N N . ALA A 1 102 ? 13.204 43.603 -18.564 1.00 77.06 102 ALA A N 1
ATOM 771 C CA . ALA A 1 102 ? 14.193 43.463 -19.634 1.00 77.06 102 ALA A CA 1
ATOM 772 C C . ALA A 1 102 ? 14.263 42.027 -20.182 1.00 77.06 102 ALA A C 1
ATOM 774 O O . ALA A 1 102 ? 14.417 41.811 -21.384 1.00 77.06 102 ALA A O 1
ATOM 775 N N . TRP A 1 103 ? 14.117 41.022 -19.315 1.00 76.44 103 TRP A N 1
ATOM 776 C CA . TRP A 1 103 ? 14.054 39.629 -19.749 1.00 76.44 103 TRP A CA 1
ATOM 777 C C . TRP A 1 103 ? 12.770 39.338 -20.540 1.00 76.44 103 TRP A C 1
ATOM 779 O O . TRP A 1 103 ? 12.829 38.740 -21.615 1.00 76.44 103 TRP A O 1
ATOM 789 N N . GLN A 1 104 ? 11.624 39.820 -20.053 1.00 74.00 104 GLN A N 1
ATOM 790 C CA . GLN A 1 104 ? 10.326 39.686 -20.719 1.00 74.00 104 GLN A CA 1
ATOM 791 C C . GLN A 1 104 ? 10.316 40.339 -22.111 1.00 74.00 104 GLN A C 1
ATOM 793 O O . GLN A 1 104 ? 9.778 39.755 -23.049 1.00 74.00 104 GLN A O 1
ATOM 798 N N . SER A 1 105 ? 10.959 41.499 -22.286 1.00 76.56 105 SER A N 1
ATOM 799 C CA . SER A 1 105 ? 11.064 42.151 -23.601 1.00 76.56 105 SER A CA 1
ATOM 800 C C . SER A 1 105 ? 12.009 41.428 -24.565 1.00 76.56 105 SER A C 1
ATOM 802 O O . SER A 1 105 ? 11.778 41.438 -25.772 1.00 76.56 105 SER A O 1
ATOM 804 N N . THR A 1 106 ? 13.049 40.768 -24.047 1.00 77.00 106 THR A N 1
ATOM 805 C CA . THR A 1 106 ? 14.021 40.019 -24.858 1.00 77.00 106 THR A CA 1
ATOM 806 C C . THR A 1 106 ? 13.459 38.670 -25.329 1.00 77.00 106 THR A C 1
ATOM 808 O O . THR A 1 106 ? 13.836 38.180 -26.394 1.00 77.00 106 THR A O 1
ATOM 811 N N . PHE A 1 107 ? 12.534 38.070 -24.572 1.00 71.56 107 PHE A N 1
ATOM 812 C CA . PHE A 1 107 ? 11.971 36.744 -24.852 1.00 71.56 107 PHE A CA 1
ATOM 813 C C . PHE A 1 107 ? 10.427 36.733 -24.855 1.00 71.56 107 PHE A C 1
ATOM 815 O O . PHE A 1 107 ? 9.821 35.971 -24.096 1.00 71.56 107 PHE A O 1
ATOM 822 N N . PRO A 1 108 ? 9.771 37.517 -25.737 1.00 70.94 108 PRO A N 1
ATOM 823 C CA . PRO A 1 108 ? 8.311 37.655 -25.769 1.00 70.94 108 PRO A CA 1
ATOM 824 C C . PRO A 1 108 ? 7.580 36.336 -26.061 1.00 70.94 108 PRO A C 1
ATOM 826 O O . PRO A 1 108 ? 6.508 36.092 -25.522 1.00 70.94 108 PRO A O 1
ATOM 829 N N . GLU A 1 109 ? 8.186 35.447 -26.854 1.00 67.31 109 GLU A N 1
ATOM 830 C CA . GLU A 1 109 ? 7.641 34.122 -27.201 1.00 67.31 109 GLU A CA 1
ATOM 831 C C . GLU A 1 109 ? 7.592 33.150 -26.003 1.00 67.31 109 GLU A C 1
ATOM 833 O O . GLU A 1 109 ? 6.874 32.153 -26.029 1.00 67.31 109 GLU A O 1
ATOM 838 N N . TYR A 1 110 ? 8.347 33.439 -24.939 1.00 59.97 110 TYR A N 1
ATOM 839 C CA . TYR A 1 110 ? 8.450 32.592 -23.748 1.00 59.97 110 TYR A CA 1
ATOM 840 C C . TYR A 1 110 ? 7.699 33.156 -22.541 1.00 59.97 110 TYR A C 1
ATOM 842 O O . TYR A 1 110 ? 7.702 32.519 -21.481 1.00 59.97 110 TYR A O 1
ATOM 850 N N . LEU A 1 111 ? 7.048 34.318 -22.683 1.00 60.44 111 LEU A N 1
ATOM 851 C CA . LEU A 1 111 ? 6.078 34.751 -21.691 1.00 60.44 111 LEU A CA 1
ATOM 852 C C . LEU A 1 111 ? 4.909 33.760 -21.695 1.00 60.44 111 LEU A C 1
ATOM 854 O O . LEU A 1 111 ? 4.394 33.424 -22.765 1.00 60.44 111 LEU A O 1
ATOM 858 N N . PRO A 1 112 ? 4.474 33.275 -20.520 1.00 56.47 112 PRO A N 1
ATOM 859 C CA . PRO A 1 112 ? 3.208 32.569 -20.452 1.00 56.47 112 PRO A CA 1
ATOM 860 C C . PRO A 1 112 ? 2.139 33.503 -21.025 1.00 56.47 112 PRO A C 1
ATOM 862 O O . PRO A 1 112 ? 2.110 34.684 -20.668 1.00 56.47 112 PRO A O 1
ATOM 865 N N . ALA A 1 113 ? 1.308 32.994 -21.941 1.00 53.75 113 ALA A N 1
ATOM 866 C CA . ALA A 1 113 ? 0.176 33.754 -22.457 1.00 53.75 113 ALA A CA 1
ATOM 867 C C . ALA A 1 113 ? -0.577 34.371 -21.265 1.00 53.75 113 ALA A C 1
ATOM 869 O O . ALA A 1 113 ? -0.711 33.678 -20.247 1.00 53.75 113 ALA A O 1
ATOM 870 N N . PRO A 1 114 ? -0.992 35.652 -21.345 1.00 48.41 114 PRO A N 1
ATOM 871 C CA . PRO A 1 114 ? -1.684 36.314 -20.252 1.00 48.41 114 PRO A CA 1
ATOM 872 C C . PRO A 1 114 ? -2.820 35.405 -19.803 1.00 48.41 114 PRO A C 1
ATOM 874 O O . PRO A 1 114 ? -3.701 35.058 -20.589 1.00 48.41 114 PRO A O 1
ATOM 877 N N . VAL A 1 115 ? -2.713 34.930 -18.564 1.00 47.75 115 VAL A N 1
ATOM 878 C CA . VAL A 1 115 ? -3.739 34.091 -17.963 1.00 47.75 115 VAL A CA 1
ATOM 879 C C . VAL A 1 115 ? -4.922 35.026 -17.807 1.00 47.75 115 VAL A C 1
ATOM 881 O O . VAL A 1 115 ? -4.854 35.966 -17.016 1.00 47.75 115 VAL A O 1
ATOM 884 N N . ASP A 1 116 ? -5.933 34.847 -18.649 1.00 42.16 116 ASP A N 1
ATOM 885 C CA . ASP A 1 116 ? -7.154 35.629 -18.584 1.00 42.16 116 ASP A CA 1
ATOM 886 C C . ASP A 1 116 ? -7.790 35.371 -17.214 1.00 42.16 116 ASP A C 1
ATOM 888 O O . ASP A 1 116 ? -8.353 34.310 -16.945 1.00 42.16 116 ASP A O 1
ATOM 892 N N . LEU A 1 117 ? -7.599 36.318 -16.295 1.00 47.94 117 LEU A N 1
ATOM 893 C CA . LEU A 1 117 ? -8.164 36.289 -14.946 1.00 47.94 117 LEU A CA 1
ATOM 894 C C . LEU A 1 117 ? -9.672 36.618 -14.965 1.00 47.94 117 LEU A C 1
ATOM 896 O O . LEU A 1 117 ? -10.270 36.774 -13.903 1.00 47.94 117 LEU A O 1
ATOM 900 N N . GLY A 1 118 ? -10.278 36.722 -16.156 1.00 43.94 118 GLY A N 1
ATOM 901 C CA . GLY A 1 118 ? -11.700 36.967 -16.380 1.00 43.94 118 GLY A CA 1
ATOM 902 C C . GLY A 1 118 ? -12.617 35.763 -16.173 1.00 43.94 118 GLY A C 1
ATOM 903 O O . GLY A 1 118 ? -13.821 35.957 -16.073 1.00 43.94 118 GLY A O 1
ATOM 904 N N . ASP A 1 119 ? -12.080 34.555 -16.011 1.00 40.31 119 ASP A N 1
ATOM 905 C CA . ASP A 1 119 ? -12.871 33.370 -15.690 1.00 40.31 119 ASP A CA 1
ATOM 906 C C . ASP A 1 119 ? -12.252 32.622 -14.505 1.00 40.31 119 ASP A C 1
ATOM 908 O O . ASP A 1 119 ? -11.670 31.542 -14.634 1.00 40.31 119 ASP A O 1
ATOM 912 N N . VAL A 1 120 ? -12.509 33.123 -13.291 1.00 46.09 120 VAL A N 1
ATOM 913 C CA . VAL A 1 120 ? -12.685 32.224 -12.137 1.00 46.09 120 VAL A CA 1
ATOM 914 C C . VAL A 1 120 ? -14.020 31.494 -12.326 1.00 46.09 120 VAL A C 1
ATOM 916 O O . VAL A 1 120 ? -14.934 31.551 -11.509 1.00 46.09 120 VAL A O 1
ATOM 919 N N . CYS A 1 121 ? -14.134 30.772 -13.442 1.00 38.47 121 CYS A N 1
ATOM 920 C CA . CYS A 1 121 ? -14.922 29.568 -13.480 1.00 38.47 121 CYS A CA 1
ATOM 921 C C . CYS A 1 121 ? -14.426 28.751 -12.297 1.00 38.47 121 CYS A C 1
ATOM 923 O O . CYS A 1 121 ? -13.218 28.509 -12.178 1.00 38.47 121 CYS A O 1
ATOM 925 N N . HIS A 1 122 ? -15.349 28.353 -11.425 1.00 36.31 122 HIS A N 1
ATOM 926 C CA . HIS A 1 122 ? -15.169 27.191 -10.581 1.00 36.31 122 HIS A CA 1
ATOM 927 C C . HIS A 1 122 ? -14.558 26.104 -11.464 1.00 36.31 122 HIS A C 1
ATOM 929 O O . HIS A 1 122 ? -15.265 25.400 -12.182 1.00 36.31 122 HIS A O 1
ATOM 935 N N . HIS A 1 123 ? -13.232 25.982 -11.439 1.00 34.59 123 HIS A N 1
ATOM 936 C CA . HIS A 1 123 ? -12.573 24.755 -11.790 1.00 34.59 123 HIS A CA 1
ATOM 937 C C . HIS A 1 123 ? -13.065 23.826 -10.696 1.00 34.59 123 HIS A C 1
ATOM 939 O O . HIS A 1 123 ? -12.466 23.715 -9.627 1.00 34.59 123 HIS A O 1
ATOM 945 N N . SER A 1 124 ? -14.228 23.213 -10.948 1.00 44.09 124 SER A N 1
ATOM 946 C CA . SER A 1 124 ? -14.526 21.890 -10.456 1.00 44.09 124 SER A CA 1
ATOM 947 C C . SER A 1 124 ? -13.211 21.164 -10.606 1.00 44.09 124 SER A C 1
ATOM 949 O O . SER A 1 124 ? -12.730 21.013 -11.735 1.00 44.09 124 SER A O 1
ATOM 951 N N . VAL A 1 125 ? -12.568 20.885 -9.472 1.00 41.22 125 VAL A N 1
ATOM 952 C CA . VAL A 1 125 ? -11.395 20.029 -9.394 1.00 41.22 125 VAL A CA 1
ATOM 953 C C . VAL A 1 125 ? -11.726 18.887 -10.330 1.00 41.22 125 VAL A C 1
ATOM 955 O O . VAL A 1 125 ? -12.656 18.142 -10.035 1.00 41.22 125 VAL A O 1
ATOM 958 N N . SER A 1 126 ? -11.101 18.873 -11.514 1.00 42.81 126 SER A N 1
ATOM 959 C CA . SER A 1 126 ? -11.403 17.906 -12.560 1.00 42.81 126 SER A CA 1
ATOM 960 C C . SER A 1 126 ? -11.209 16.574 -11.879 1.00 42.81 126 SER A C 1
ATOM 962 O O . SER A 1 126 ? -10.065 16.209 -11.586 1.00 42.81 126 SER A O 1
ATOM 964 N N . GLU A 1 127 ? -12.317 15.922 -11.534 1.00 43.53 127 GLU A N 1
ATOM 965 C CA . GLU A 1 127 ? -12.303 14.654 -10.847 1.00 43.53 127 GLU A CA 1
ATOM 966 C C . GLU A 1 127 ? -11.452 13.764 -11.737 1.00 43.53 127 GLU A C 1
ATOM 968 O O . GLU A 1 127 ? -11.849 13.421 -12.853 1.00 43.53 127 GLU A O 1
ATOM 973 N N . ARG A 1 128 ? -10.223 13.459 -11.290 1.00 39.12 128 ARG A N 1
ATOM 974 C CA . ARG A 1 128 ? -9.430 12.385 -11.890 1.00 39.12 128 ARG A CA 1
ATOM 975 C C . ARG A 1 128 ? -10.424 11.245 -12.053 1.00 39.12 128 ARG A C 1
ATOM 977 O O . ARG A 1 128 ? -11.128 11.007 -11.066 1.00 39.12 128 ARG A O 1
ATOM 984 N N . PRO A 1 129 ? -10.543 10.624 -13.245 1.00 40.16 129 PRO A N 1
ATOM 985 C CA . PRO A 1 129 ? -11.606 9.666 -13.521 1.00 40.16 129 PRO A CA 1
ATOM 986 C C . PRO A 1 129 ? -11.707 8.759 -12.312 1.00 40.16 129 PRO A C 1
ATOM 988 O O . PRO A 1 129 ? -10.703 8.118 -11.981 1.00 40.16 129 PRO A O 1
ATOM 991 N N . ARG A 1 130 ? -12.835 8.857 -11.581 1.00 37.06 130 ARG A N 1
ATOM 992 C CA . ARG A 1 130 ? -12.963 8.202 -10.280 1.00 37.06 130 ARG A CA 1
ATOM 993 C C . ARG A 1 130 ? -12.565 6.766 -10.541 1.00 37.06 130 ARG A C 1
ATOM 995 O O . ARG A 1 130 ? -13.165 6.146 -11.430 1.00 37.06 130 ARG A O 1
ATOM 1002 N N . PRO A 1 131 ? -11.486 6.283 -9.911 1.00 39.75 131 PRO A N 1
ATOM 1003 C CA . PRO A 1 131 ? -11.029 4.954 -10.216 1.00 39.75 131 PRO A CA 1
ATOM 1004 C C . PRO A 1 131 ? -12.215 4.039 -9.962 1.00 39.75 131 PRO A C 1
ATOM 1006 O O . PRO A 1 131 ? -12.956 4.237 -8.993 1.00 39.75 131 PRO A O 1
ATOM 1009 N N . ARG A 1 132 ? -12.468 3.132 -10.911 1.00 42.97 132 ARG A N 1
ATOM 1010 C CA . ARG A 1 132 ? -13.576 2.181 -10.796 1.00 42.97 132 ARG A CA 1
ATOM 1011 C C . ARG A 1 132 ? -13.480 1.603 -9.392 1.00 42.97 132 ARG A C 1
ATOM 1013 O O . ARG A 1 132 ? -12.376 1.275 -8.973 1.00 42.97 132 ARG A O 1
ATOM 1020 N N . SER A 1 133 ? -14.580 1.559 -8.650 1.00 53.84 133 SER A N 1
ATOM 1021 C CA . SER A 1 133 ? -14.603 1.286 -7.202 1.00 53.84 133 SER A CA 1
ATOM 1022 C C . SER A 1 133 ? -13.808 0.046 -6.748 1.00 53.84 133 SER A C 1
ATOM 1024 O O . SER A 1 133 ? -13.496 -0.069 -5.573 1.00 53.84 133 SER A O 1
ATOM 1026 N N . SER A 1 134 ? -13.430 -0.847 -7.666 1.00 62.16 134 SER A N 1
ATOM 1027 C CA . SER A 1 134 ? -12.564 -2.012 -7.457 1.00 62.16 134 SER A CA 1
ATOM 1028 C C . SER A 1 134 ? -11.044 -1.751 -7.496 1.00 62.16 134 SER A C 1
ATOM 1030 O O . SER A 1 134 ? -10.260 -2.682 -7.325 1.00 62.16 134 SER A O 1
ATOM 1032 N N . ASP A 1 135 ? -10.587 -0.539 -7.820 1.00 79.25 135 ASP A N 1
ATOM 1033 C CA . ASP A 1 135 ? -9.166 -0.245 -8.069 1.00 79.25 135 ASP A CA 1
ATOM 1034 C C . ASP A 1 135 ? -8.390 0.173 -6.810 1.00 79.25 135 ASP A C 1
ATOM 1036 O O . ASP A 1 135 ? -7.160 0.056 -6.797 1.00 79.25 135 ASP A O 1
ATOM 1040 N N . TYR A 1 136 ? -9.101 0.664 -5.792 1.00 88.19 136 TYR A N 1
ATOM 1041 C CA . TYR A 1 136 ? -8.567 1.167 -4.527 1.00 88.19 136 TYR A CA 1
ATOM 1042 C C . TYR A 1 136 ? -9.490 0.777 -3.376 1.00 88.19 136 TYR A C 1
ATOM 1044 O O . TYR A 1 136 ? -10.672 0.503 -3.566 1.00 88.19 136 TYR A O 1
ATOM 1052 N N . LEU A 1 137 ? -8.939 0.775 -2.173 1.00 91.19 137 LEU A N 1
ATOM 1053 C CA . LEU A 1 137 ? -9.650 0.470 -0.950 1.00 91.19 137 LEU A CA 1
ATOM 1054 C C . LEU A 1 137 ? -10.274 1.752 -0.382 1.00 91.19 137 LEU A C 1
ATOM 1056 O O . LEU A 1 137 ? -9.579 2.746 -0.182 1.00 91.19 137 LEU A O 1
ATOM 1060 N N . ALA A 1 138 ? -11.586 1.746 -0.149 1.00 90.75 138 ALA A N 1
ATOM 1061 C CA . ALA A 1 138 ? -12.282 2.887 0.446 1.00 90.75 138 ALA A CA 1
ATOM 1062 C C . ALA A 1 138 ? -11.852 3.096 1.915 1.00 90.75 138 ALA A C 1
ATOM 1064 O O . ALA A 1 138 ? -11.512 2.111 2.575 1.00 90.75 138 ALA A O 1
ATOM 1065 N N . PRO A 1 139 ? -11.892 4.326 2.459 1.00 91.31 139 PRO A N 1
ATOM 1066 C CA . PRO A 1 139 ? -11.703 4.562 3.892 1.00 91.31 139 PRO A CA 1
ATOM 1067 C C . PRO A 1 139 ? -12.856 3.960 4.711 1.00 91.31 139 PRO A C 1
ATOM 1069 O O . PRO A 1 139 ? -13.940 3.692 4.186 1.00 91.31 139 PRO A O 1
ATOM 1072 N N . LEU A 1 140 ? -12.615 3.661 5.985 1.00 91.12 140 LEU A N 1
ATOM 1073 C CA . LEU A 1 140 ? -13.619 3.143 6.914 1.00 91.12 140 LEU A CA 1
ATOM 1074 C C . LEU A 1 140 ? -14.409 4.282 7.560 1.00 91.12 140 LEU A C 1
ATOM 1076 O O . LEU A 1 140 ? -13.856 5.334 7.889 1.00 91.12 140 LEU A O 1
ATOM 1080 N N . THR A 1 141 ? -15.693 4.023 7.789 1.00 93.44 141 THR A N 1
ATOM 1081 C CA . THR A 1 141 ? -16.578 4.872 8.598 1.00 93.44 141 THR A CA 1
ATOM 1082 C C . THR A 1 141 ? -16.658 4.371 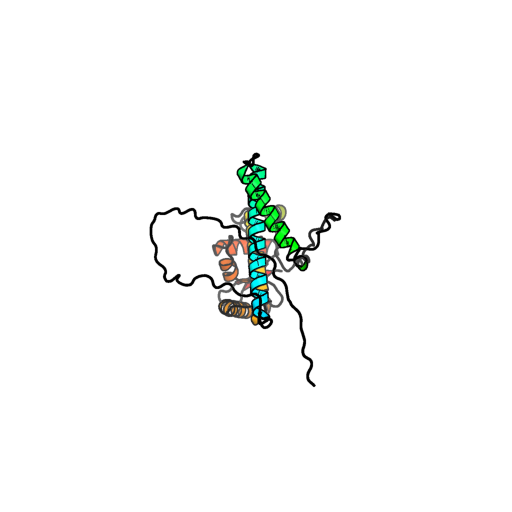10.045 1.00 93.44 141 THR A C 1
ATOM 1084 O O . THR A 1 141 ? -16.353 3.211 10.339 1.00 93.44 141 THR A O 1
ATOM 1087 N N . GLU A 1 142 ? -17.085 5.236 10.969 1.00 90.12 142 GLU A N 1
ATOM 1088 C CA . GLU A 1 142 ? -17.286 4.867 12.380 1.00 90.12 142 GLU A CA 1
ATOM 1089 C C . GLU A 1 142 ? -18.312 3.740 12.549 1.00 90.12 142 GLU A C 1
ATOM 1091 O O . GLU A 1 142 ? -18.104 2.832 13.354 1.00 90.12 142 GLU A O 1
ATOM 1096 N N . GLU A 1 143 ? -19.384 3.762 11.754 1.00 89.88 143 GLU A N 1
ATOM 1097 C CA . GLU A 1 143 ? -20.452 2.758 11.781 1.00 89.88 143 GLU A CA 1
ATOM 1098 C C . GLU A 1 143 ? -19.932 1.369 11.389 1.00 89.88 143 GLU A C 1
ATOM 1100 O O . GLU A 1 143 ? -20.182 0.379 12.082 1.00 89.88 143 GLU A O 1
ATOM 1105 N N . GLU A 1 144 ? -19.136 1.297 10.318 1.00 88.44 144 GLU A N 1
ATOM 1106 C CA . GLU A 1 144 ? -18.499 0.053 9.883 1.00 88.44 144 GLU A CA 1
ATOM 1107 C C . GLU A 1 144 ? -17.539 -0.479 10.951 1.00 88.44 144 GLU A C 1
ATOM 1109 O O . GLU A 1 144 ? -17.543 -1.675 11.248 1.00 88.44 144 GLU A O 1
ATOM 1114 N N . LEU A 1 145 ? -16.746 0.398 11.577 1.00 88.00 145 LEU A N 1
ATOM 1115 C CA . LEU A 1 145 ? -15.806 0.003 12.625 1.00 88.00 145 LEU A CA 1
ATOM 1116 C C . LEU A 1 145 ? -16.523 -0.473 13.901 1.00 88.00 145 LEU A C 1
ATOM 1118 O O . LEU A 1 145 ? -16.050 -1.399 14.574 1.00 88.00 145 LEU A O 1
ATOM 1122 N N . ALA A 1 146 ? -17.667 0.131 14.231 1.00 87.88 146 ALA A N 1
ATOM 1123 C CA . ALA A 1 146 ? -18.505 -0.269 15.355 1.00 87.88 146 ALA A CA 1
ATOM 1124 C C . ALA A 1 146 ? -19.092 -1.675 15.156 1.00 87.88 146 ALA A C 1
ATOM 1126 O O . ALA A 1 146 ? -19.129 -2.451 16.116 1.00 87.88 146 ALA A O 1
ATOM 1127 N N . GLY A 1 147 ? -19.461 -2.025 13.918 1.00 86.50 147 GLY A N 1
ATOM 1128 C CA . GLY A 1 147 ? -19.954 -3.354 13.544 1.00 86.50 147 GLY A CA 1
ATOM 1129 C C . GLY A 1 147 ? -18.898 -4.466 13.584 1.00 86.50 147 GLY A C 1
ATOM 1130 O O . GLY A 1 147 ? -19.244 -5.646 13.669 1.00 86.50 147 GLY A O 1
ATOM 1131 N N . VAL A 1 148 ? -17.604 -4.127 13.564 1.00 87.69 148 VAL A N 1
ATOM 1132 C CA . VAL A 1 148 ? -16.520 -5.118 13.612 1.00 87.69 148 VAL A CA 1
ATOM 1133 C C . VAL A 1 148 ? -16.329 -5.656 15.040 1.00 87.69 148 VAL A C 1
ATOM 1135 O O . VAL A 1 148 ? -16.234 -4.866 15.991 1.00 87.69 148 VAL A O 1
ATOM 1138 N N . PRO A 1 149 ? -16.177 -6.987 15.218 1.00 86.00 149 PRO A N 1
ATOM 1139 C CA . PRO A 1 149 ? -15.895 -7.588 16.517 1.00 86.00 149 PRO A CA 1
ATOM 1140 C C . PRO A 1 149 ? -14.656 -6.999 17.203 1.00 86.00 149 PRO A C 1
ATOM 1142 O O . PRO A 1 149 ? -13.621 -6.774 16.575 1.00 86.00 149 PRO A O 1
ATOM 1145 N N . LYS A 1 150 ? -14.714 -6.840 18.532 1.00 83.69 150 LYS A N 1
ATOM 1146 C CA . LYS A 1 150 ? -13.633 -6.235 19.337 1.00 83.69 150 LYS A CA 1
ATOM 1147 C C . LYS A 1 150 ? -12.260 -6.890 19.123 1.00 83.69 150 LYS A C 1
ATOM 1149 O O . LYS A 1 150 ? -11.247 -6.203 19.150 1.00 83.69 150 LYS A O 1
ATOM 1154 N N . HIS A 1 151 ? -12.221 -8.203 18.894 1.00 80.12 151 HIS A N 1
ATOM 1155 C CA . HIS A 1 151 ? -10.974 -8.928 18.640 1.00 80.12 151 HIS A CA 1
ATOM 1156 C C . HIS A 1 151 ? -10.371 -8.633 17.253 1.00 80.12 151 HIS A C 1
ATOM 1158 O O . HIS A 1 151 ? -9.155 -8.693 17.108 1.00 80.12 151 HIS A O 1
ATOM 1164 N N . ALA A 1 152 ? -11.195 -8.294 16.256 1.00 76.88 152 ALA A N 1
ATOM 1165 C CA . ALA A 1 152 ? -10.765 -7.971 14.893 1.00 76.88 152 ALA A CA 1
ATOM 1166 C C . ALA A 1 152 ? -10.427 -6.486 14.705 1.00 76.88 152 ALA A C 1
ATOM 1168 O O . ALA A 1 152 ? -9.596 -6.146 13.870 1.00 76.88 152 ALA A O 1
ATOM 1169 N N . ARG A 1 153 ? -11.024 -5.608 15.520 1.00 80.06 153 ARG A N 1
ATOM 1170 C CA . ARG A 1 153 ? -10.699 -4.173 15.570 1.00 80.06 153 ARG A CA 1
ATOM 1171 C C . ARG A 1 153 ? -9.241 -3.915 15.973 1.00 80.06 153 ARG A C 1
ATOM 1173 O O . ARG A 1 153 ? -8.651 -2.908 15.599 1.00 80.06 153 ARG A O 1
ATOM 1180 N N . GLY A 1 154 ? -8.651 -4.839 16.731 1.00 78.00 154 GLY A N 1
ATOM 1181 C CA . GLY A 1 154 ? -7.296 -4.693 17.243 1.00 78.00 154 GLY A CA 1
ATOM 1182 C C . GLY A 1 154 ? -7.186 -3.534 18.236 1.00 78.00 154 GLY A C 1
ATOM 1183 O O . GLY A 1 154 ? -8.111 -3.265 19.001 1.00 78.00 154 GLY A O 1
ATOM 1184 N N . ARG A 1 155 ? -6.022 -2.876 18.249 1.00 81.31 155 ARG A N 1
ATOM 1185 C CA . ARG A 1 155 ? -5.727 -1.721 19.118 1.00 81.31 155 ARG A CA 1
ATOM 1186 C C . ARG A 1 155 ? -5.766 -0.383 18.374 1.00 81.31 155 ARG A C 1
ATOM 1188 O O . ARG A 1 155 ? -5.455 0.628 18.986 1.00 81.31 155 ARG A O 1
ATOM 1195 N N . LEU A 1 156 ? -6.092 -0.405 17.082 1.00 82.50 156 LEU A N 1
ATOM 1196 C CA . LEU A 1 156 ? -5.953 0.750 16.204 1.00 82.50 156 LEU A CA 1
ATOM 1197 C C . LEU A 1 156 ? -7.219 1.610 16.211 1.00 82.50 156 LEU A C 1
ATOM 1199 O O . LEU A 1 156 ? -8.333 1.078 16.157 1.00 82.50 156 LEU A O 1
ATOM 1203 N N . SER A 1 157 ? -7.043 2.928 16.259 1.00 89.00 157 SER A N 1
ATOM 1204 C CA . SER A 1 157 ? -8.120 3.910 16.124 1.00 89.00 157 SER A CA 1
ATOM 1205 C C . SER A 1 157 ? -8.666 3.947 14.689 1.00 89.00 157 SER A C 1
ATOM 1207 O O . SER A 1 157 ? -8.072 3.388 13.762 1.00 89.00 157 SER A O 1
ATOM 1209 N N . LEU A 1 158 ? -9.820 4.586 14.472 1.00 90.88 158 LEU A N 1
ATOM 1210 C CA . LEU A 1 158 ? -10.358 4.765 13.117 1.00 90.88 158 LEU A CA 1
ATOM 1211 C C . LEU A 1 158 ? -9.364 5.512 12.217 1.00 90.88 158 LEU A C 1
ATOM 1213 O O . LEU A 1 158 ? -9.140 5.107 11.081 1.00 90.88 158 LEU A O 1
ATOM 1217 N N . GLU A 1 159 ? -8.748 6.568 12.747 1.00 91.06 159 GLU A N 1
ATOM 1218 C CA . GLU A 1 159 ? -7.762 7.382 12.036 1.00 91.06 159 GLU A CA 1
ATOM 1219 C C . GLU A 1 159 ? -6.535 6.558 11.641 1.00 91.06 159 GLU A C 1
ATOM 1221 O O . GLU A 1 159 ? -6.108 6.604 10.491 1.00 91.06 159 GLU A O 1
ATOM 1226 N N . GLU A 1 160 ? -6.015 5.736 12.557 1.00 89.75 160 GLU A N 1
ATOM 1227 C CA . GLU A 1 160 ? -4.887 4.845 12.273 1.00 89.75 160 GLU A CA 1
ATOM 1228 C C . GLU A 1 160 ? -5.245 3.806 11.207 1.00 89.75 160 GLU A C 1
ATOM 1230 O O . GLU A 1 160 ? -4.449 3.532 10.309 1.00 89.75 160 GLU A O 1
ATOM 1235 N N . ASN A 1 161 ? -6.458 3.248 11.259 1.00 91.12 161 ASN A N 1
ATOM 1236 C CA . ASN A 1 161 ? -6.921 2.321 10.231 1.00 91.12 161 ASN A CA 1
ATOM 1237 C C . ASN A 1 161 ? -7.058 3.009 8.869 1.00 91.12 161 ASN A C 1
ATOM 1239 O O . ASN A 1 161 ? -6.642 2.436 7.865 1.00 91.12 161 ASN A O 1
ATOM 1243 N N . ASN A 1 162 ? -7.585 4.233 8.820 1.00 93.00 162 ASN A N 1
ATOM 1244 C CA . ASN A 1 162 ? -7.698 5.000 7.580 1.00 93.00 162 ASN A CA 1
ATOM 1245 C C . ASN A 1 162 ? -6.323 5.392 7.021 1.00 93.00 162 ASN A C 1
ATOM 1247 O O . ASN A 1 162 ? -6.099 5.259 5.821 1.00 93.00 162 ASN A O 1
ATOM 1251 N N . ALA A 1 163 ? -5.356 5.729 7.874 1.00 92.19 163 ALA A N 1
ATOM 1252 C CA . ALA A 1 163 ? -3.975 5.938 7.446 1.00 92.19 163 ALA A CA 1
ATOM 1253 C C . ALA A 1 163 ? -3.352 4.663 6.840 1.00 92.19 163 ALA A C 1
ATOM 1255 O O . ALA A 1 163 ? -2.630 4.732 5.844 1.00 92.19 163 ALA A O 1
ATOM 1256 N N . LEU A 1 164 ? -3.657 3.480 7.391 1.00 91.94 164 LEU A N 1
ATOM 1257 C CA . LEU A 1 164 ? -3.239 2.200 6.802 1.00 91.94 164 LEU A CA 1
ATOM 1258 C C . LEU A 1 164 ? -3.927 1.920 5.460 1.00 91.94 164 LEU A C 1
ATOM 1260 O O . LEU A 1 164 ? -3.301 1.355 4.563 1.00 91.94 164 LEU A O 1
ATOM 1264 N N . VAL A 1 165 ? -5.195 2.314 5.302 1.00 93.31 165 VAL A N 1
ATOM 1265 C CA . VAL A 1 165 ? -5.898 2.247 4.012 1.00 93.31 165 VAL A CA 1
ATOM 1266 C C . VAL A 1 165 ? -5.176 3.091 2.963 1.00 93.31 165 VAL A C 1
ATOM 1268 O O . VAL A 1 165 ? -4.931 2.612 1.854 1.00 93.31 165 VAL A O 1
ATOM 1271 N N . ASP A 1 166 ? -4.787 4.313 3.314 1.00 92.94 166 ASP A N 1
ATOM 1272 C CA . ASP A 1 166 ? -4.071 5.204 2.404 1.00 92.94 166 ASP A CA 1
ATOM 1273 C C . ASP A 1 166 ? -2.696 4.643 2.028 1.00 92.94 166 ASP A C 1
ATOM 1275 O O . ASP A 1 166 ? -2.361 4.582 0.842 1.00 92.94 166 ASP A O 1
ATOM 1279 N N . ALA A 1 167 ? -1.945 4.123 3.003 1.00 92.75 167 ALA A N 1
ATOM 1280 C CA . ALA A 1 167 ? -0.669 3.452 2.755 1.00 92.75 167 ALA A CA 1
ATOM 1281 C C . ALA A 1 167 ? -0.830 2.216 1.847 1.00 92.75 167 ALA A C 1
ATOM 1283 O O . ALA A 1 167 ? -0.038 1.997 0.927 1.00 92.75 167 ALA A O 1
ATOM 1284 N N . PHE A 1 168 ? -1.893 1.427 2.044 1.00 93.81 168 PHE A N 1
ATOM 1285 C CA . PHE A 1 168 ? -2.217 0.289 1.181 1.00 93.81 168 PHE A CA 1
ATOM 1286 C C . PHE A 1 168 ? -2.502 0.745 -0.257 1.00 93.81 168 PHE A C 1
ATOM 1288 O O . PHE A 1 168 ? -1.982 0.173 -1.219 1.00 93.81 168 PHE A O 1
ATOM 1295 N N . ASN A 1 169 ? -3.301 1.799 -0.418 1.00 93.81 169 ASN A N 1
ATOM 1296 C CA . ASN A 1 169 ? -3.634 2.379 -1.717 1.00 93.81 169 ASN A CA 1
ATOM 1297 C C . ASN A 1 169 ? -2.405 2.948 -2.433 1.00 93.81 169 ASN A C 1
ATOM 1299 O O . ASN A 1 169 ? -2.273 2.791 -3.652 1.00 93.81 169 ASN A O 1
ATOM 1303 N N . GLU A 1 170 ? -1.488 3.569 -1.695 1.00 93.25 170 GLU A N 1
ATOM 1304 C CA . GLU A 1 170 ? -0.222 4.063 -2.224 1.00 93.25 170 GLU A CA 1
ATOM 1305 C C . GLU A 1 170 ? 0.668 2.914 -2.711 1.00 93.25 170 GLU A C 1
ATOM 1307 O O . GLU A 1 170 ? 1.139 2.941 -3.853 1.00 93.25 170 GLU A O 1
ATOM 1312 N N . ALA A 1 171 ? 0.836 1.869 -1.898 1.00 93.50 171 ALA A N 1
ATOM 1313 C CA . ALA A 1 171 ? 1.599 0.677 -2.261 1.00 93.50 171 ALA A CA 1
ATOM 1314 C C . ALA A 1 171 ? 1.033 0.003 -3.523 1.00 93.50 171 ALA A C 1
ATOM 1316 O O . ALA A 1 171 ? 1.771 -0.378 -4.440 1.00 93.50 171 ALA A O 1
ATOM 1317 N N . LEU A 1 172 ? -0.294 -0.080 -3.611 1.00 93.88 172 LEU A N 1
ATOM 1318 C CA . LEU A 1 172 ? -1.012 -0.642 -4.748 1.00 93.88 172 LEU A CA 1
ATOM 1319 C C . LEU A 1 172 ? -0.815 0.215 -6.002 1.00 93.88 172 LEU A C 1
ATOM 1321 O O . LEU A 1 172 ? -0.425 -0.301 -7.053 1.00 93.88 172 LEU A O 1
ATOM 1325 N N . SER A 1 173 ? -0.988 1.530 -5.883 1.00 93.38 173 SER A N 1
ATOM 1326 C CA . SER A 1 173 ? -0.709 2.485 -6.957 1.00 93.38 173 SER A CA 1
ATOM 1327 C C . SER A 1 173 ? 0.730 2.352 -7.457 1.00 93.38 173 SER A C 1
ATOM 1329 O O . SER A 1 173 ? 0.965 2.240 -8.660 1.00 93.38 173 SER A O 1
ATOM 1331 N N . TYR A 1 174 ? 1.702 2.279 -6.546 1.00 92.88 174 TYR A N 1
ATOM 1332 C CA . TYR A 1 174 ? 3.116 2.134 -6.876 1.00 92.88 174 TYR A CA 1
ATOM 1333 C C . TYR A 1 174 ? 3.399 0.848 -7.660 1.00 92.88 174 TYR A C 1
ATOM 1335 O O . TYR A 1 174 ? 4.014 0.907 -8.732 1.00 92.88 174 TYR A O 1
ATOM 1343 N N . LYS A 1 175 ? 2.911 -0.300 -7.174 1.00 94.12 175 LYS A N 1
ATOM 1344 C CA . LYS A 1 175 ? 3.097 -1.607 -7.819 1.00 94.12 175 LYS A CA 1
ATOM 1345 C C . LYS A 1 175 ? 2.524 -1.627 -9.233 1.00 94.12 175 LYS A C 1
ATOM 1347 O O . LYS A 1 175 ? 3.230 -1.971 -10.184 1.00 94.12 175 LYS A O 1
ATOM 1352 N N . TYR A 1 176 ? 1.266 -1.221 -9.396 1.00 93.44 176 TYR A N 1
ATOM 1353 C CA . TYR A 1 176 ? 0.600 -1.269 -10.700 1.00 93.44 176 TYR A CA 1
ATOM 1354 C C . TYR A 1 176 ? 1.100 -0.190 -11.661 1.00 93.44 176 TYR A C 1
ATOM 1356 O O . TYR A 1 176 ? 1.171 -0.434 -12.866 1.00 93.44 176 TYR A O 1
ATOM 1364 N N . ARG A 1 177 ? 1.570 0.953 -11.149 1.00 93.50 177 ARG A N 1
ATOM 1365 C CA . ARG A 1 177 ? 2.286 1.946 -11.954 1.00 93.50 177 ARG A CA 1
ATOM 1366 C C . ARG A 1 177 ? 3.583 1.366 -12.520 1.00 93.50 177 ARG A C 1
ATOM 1368 O O . ARG A 1 177 ? 3.853 1.552 -13.701 1.00 93.50 177 ARG A O 1
ATOM 1375 N N . LEU A 1 178 ? 4.363 0.633 -11.720 1.00 92.94 178 LEU A N 1
ATOM 1376 C CA . LEU A 1 178 ? 5.581 -0.032 -12.202 1.00 92.94 178 LEU A CA 1
ATOM 1377 C C . LEU A 1 178 ? 5.290 -1.133 -13.230 1.00 92.94 178 LEU A C 1
ATOM 1379 O O . LEU A 1 178 ? 6.038 -1.269 -14.195 1.00 92.94 178 LEU A O 1
ATOM 1383 N N . LEU A 1 179 ? 4.214 -1.902 -13.044 1.00 92.50 179 LEU A N 1
ATOM 1384 C CA . LEU A 1 179 ? 3.803 -2.943 -13.993 1.00 92.50 179 LEU A CA 1
ATOM 1385 C C . LEU A 1 179 ? 3.353 -2.372 -15.347 1.00 92.50 179 LEU A C 1
ATOM 1387 O O . LEU A 1 179 ? 3.583 -3.015 -16.374 1.00 92.50 179 LEU A O 1
ATOM 1391 N N . ALA A 1 180 ? 2.741 -1.183 -15.343 1.00 92.38 180 ALA A N 1
ATOM 1392 C CA . ALA A 1 180 ? 2.275 -0.489 -16.541 1.00 92.38 180 ALA A CA 1
ATOM 1393 C C . ALA A 1 180 ? 3.393 0.244 -17.307 1.00 92.38 180 ALA A C 1
ATOM 1395 O O . ALA A 1 180 ? 3.251 0.489 -18.505 1.00 92.38 180 ALA A O 1
ATOM 1396 N N . MET A 1 181 ? 4.503 0.602 -16.648 1.00 91.75 181 MET A N 1
ATOM 1397 C CA . MET A 1 181 ? 5.606 1.310 -17.302 1.00 91.75 181 MET A CA 1
ATOM 1398 C C . MET A 1 181 ? 6.278 0.450 -18.390 1.00 91.75 181 MET A C 1
ATOM 1400 O O . MET A 1 181 ? 6.570 -0.731 -18.170 1.00 91.75 181 MET A O 1
ATOM 1404 N N . PRO A 1 182 ? 6.608 1.033 -19.557 1.00 89.50 182 PRO A N 1
ATOM 1405 C CA . PRO A 1 182 ? 7.369 0.333 -20.580 1.00 89.50 182 PRO A CA 1
ATOM 1406 C C . PRO A 1 182 ? 8.808 0.077 -20.109 1.00 89.50 182 PRO A C 1
ATOM 1408 O O . PRO A 1 182 ? 9.407 0.874 -19.384 1.00 89.50 182 PRO A O 1
ATOM 1411 N N . LYS A 1 183 ? 9.407 -1.024 -20.586 1.00 86.56 183 LYS A N 1
ATOM 1412 C CA . LYS A 1 183 ? 10.780 -1.432 -20.222 1.00 86.56 183 LYS A CA 1
ATOM 1413 C C . LYS A 1 183 ? 11.830 -0.342 -20.474 1.00 86.56 183 LYS A C 1
ATOM 1415 O O . LYS A 1 183 ? 12.815 -0.286 -19.747 1.00 86.56 183 LYS A O 1
ATOM 1420 N N . SER A 1 184 ? 11.608 0.526 -21.462 1.00 88.44 184 SER A N 1
ATOM 1421 C CA . SER A 1 184 ? 12.500 1.641 -21.809 1.00 88.44 184 SER A CA 1
ATOM 1422 C C . SER A 1 184 ? 12.618 2.708 -20.716 1.00 88.44 184 SER A C 1
ATOM 1424 O O . SER A 1 184 ? 13.634 3.391 -20.652 1.00 88.44 184 SER A O 1
ATOM 1426 N N . GLN A 1 185 ? 11.610 2.851 -19.851 1.00 86.75 185 GLN A N 1
ATOM 1427 C CA . GLN A 1 185 ? 11.581 3.862 -18.785 1.00 86.75 185 GLN A CA 1
ATOM 1428 C C . GLN A 1 185 ? 12.050 3.317 -17.426 1.00 86.75 185 GLN A C 1
ATOM 1430 O O . GLN A 1 185 ? 12.306 4.082 -16.497 1.00 86.75 185 GLN A O 1
ATOM 1435 N N . LEU A 1 186 ? 12.172 1.995 -17.287 1.00 88.25 186 LEU A N 1
ATOM 1436 C CA . LEU A 1 186 ? 12.517 1.346 -16.025 1.00 88.25 186 LEU A CA 1
ATOM 1437 C C . LEU A 1 186 ? 14.042 1.224 -15.864 1.00 88.25 186 LEU A C 1
ATOM 1439 O O . LEU A 1 186 ? 14.740 0.745 -16.755 1.00 88.25 186 LEU A O 1
ATOM 1443 N N . ARG A 1 187 ? 14.566 1.587 -14.687 1.00 90.31 187 ARG A N 1
ATOM 1444 C CA . ARG A 1 187 ? 15.968 1.328 -14.300 1.00 90.31 187 ARG A CA 1
ATOM 1445 C C . ARG A 1 187 ? 16.193 -0.166 -14.032 1.00 90.31 187 ARG A C 1
ATOM 1447 O O . ARG A 1 187 ? 15.269 -0.857 -13.610 1.00 90.31 187 ARG A O 1
ATOM 1454 N N . ARG A 1 188 ? 17.436 -0.655 -14.158 1.00 86.56 188 ARG A N 1
ATOM 1455 C CA . ARG A 1 188 ? 17.788 -2.083 -13.972 1.00 86.56 188 ARG A CA 1
ATOM 1456 C C . ARG A 1 188 ? 17.296 -2.679 -12.643 1.00 86.56 188 ARG A C 1
ATOM 1458 O O . ARG A 1 188 ? 16.776 -3.785 -12.639 1.00 86.56 188 ARG A O 1
ATOM 1465 N N . ALA A 1 189 ? 17.375 -1.937 -11.537 1.00 86.94 189 ALA A N 1
ATOM 1466 C CA . ALA A 1 189 ? 16.855 -2.391 -10.239 1.00 86.94 189 ALA A CA 1
ATOM 1467 C C . ALA A 1 189 ? 15.323 -2.581 -10.227 1.00 86.94 189 ALA A C 1
ATOM 1469 O O . ALA A 1 189 ? 14.806 -3.486 -9.575 1.00 86.94 189 ALA A O 1
ATOM 1470 N N . LEU A 1 190 ? 14.588 -1.753 -10.978 1.00 89.69 190 LEU A N 1
ATOM 1471 C CA . LEU A 1 190 ? 13.135 -1.866 -11.106 1.00 89.69 190 LEU A CA 1
ATOM 1472 C C . LEU A 1 190 ? 12.734 -3.036 -12.012 1.00 89.69 190 LEU A C 1
ATOM 1474 O O . LEU A 1 190 ? 11.650 -3.579 -11.835 1.00 89.69 190 LEU A O 1
ATOM 1478 N N . TRP A 1 191 ? 13.602 -3.473 -12.932 1.00 89.06 191 TRP A N 1
ATOM 1479 C CA . TRP A 1 191 ? 13.326 -4.634 -13.787 1.00 89.06 191 TRP A CA 1
ATOM 1480 C C . TRP A 1 191 ? 13.187 -5.906 -12.965 1.00 89.06 191 TRP A C 1
ATOM 1482 O O . TRP A 1 191 ? 12.232 -6.652 -13.160 1.00 89.06 191 TRP A O 1
ATOM 1492 N N . THR A 1 192 ? 14.103 -6.125 -12.020 1.00 90.88 192 THR A N 1
ATOM 1493 C CA . THR A 1 192 ? 14.045 -7.279 -11.119 1.00 90.88 192 THR A CA 1
ATOM 1494 C C . THR A 1 192 ? 12.760 -7.263 -10.291 1.00 90.88 192 THR A C 1
ATOM 1496 O O . THR A 1 192 ? 12.102 -8.293 -10.176 1.00 90.88 192 THR A O 1
ATOM 1499 N N . LYS A 1 193 ? 12.341 -6.089 -9.792 1.00 91.81 193 LYS A N 1
ATOM 1500 C CA . LYS A 1 193 ? 11.070 -5.939 -9.059 1.00 91.81 193 LYS A CA 1
ATOM 1501 C C . LYS A 1 193 ? 9.851 -6.233 -9.935 1.00 91.81 193 LYS A C 1
ATOM 1503 O O . LYS A 1 193 ? 8.993 -7.011 -9.541 1.00 91.81 193 LYS A O 1
ATOM 1508 N N . VAL A 1 194 ? 9.788 -5.665 -11.139 1.00 93.25 194 VAL A N 1
ATOM 1509 C CA . VAL A 1 194 ? 8.683 -5.894 -12.087 1.00 93.25 194 VAL A CA 1
ATOM 1510 C C . VAL A 1 194 ? 8.606 -7.362 -12.509 1.00 93.25 194 VAL A C 1
ATOM 1512 O O . VAL A 1 194 ? 7.511 -7.914 -12.602 1.00 93.25 194 VAL A O 1
ATOM 1515 N N . ALA A 1 195 ? 9.749 -8.015 -12.736 1.00 92.06 195 ALA A N 1
ATOM 1516 C CA . ALA A 1 195 ? 9.798 -9.447 -13.012 1.00 92.06 195 ALA A CA 1
ATOM 1517 C C . ALA A 1 195 ? 9.256 -10.256 -11.824 1.00 92.06 195 ALA A C 1
ATOM 1519 O O . ALA A 1 195 ? 8.391 -11.107 -12.020 1.00 92.06 195 ALA A O 1
ATOM 1520 N N . ALA A 1 196 ? 9.685 -9.940 -10.597 1.00 91.81 196 ALA A N 1
ATOM 1521 C CA . ALA A 1 196 ? 9.166 -10.572 -9.387 1.00 91.81 196 ALA A CA 1
ATOM 1522 C C . ALA A 1 196 ? 7.645 -10.385 -9.246 1.00 91.81 196 ALA A C 1
ATOM 1524 O O . ALA A 1 196 ? 6.943 -11.362 -9.011 1.00 91.81 196 ALA A O 1
ATOM 1525 N N . TYR A 1 197 ? 7.111 -9.182 -9.483 1.00 92.81 197 TYR A N 1
ATOM 1526 C CA . TYR A 1 197 ? 5.665 -8.927 -9.443 1.00 92.81 197 TYR A CA 1
ATOM 1527 C C . TYR A 1 197 ? 4.878 -9.780 -10.436 1.00 92.81 197 TYR A C 1
ATOM 1529 O O . TYR A 1 197 ? 3.840 -10.324 -10.074 1.00 92.81 197 TYR A O 1
ATOM 1537 N N . ARG A 1 198 ? 5.393 -9.965 -11.655 1.00 91.56 198 ARG A N 1
ATOM 1538 C CA . ARG A 1 198 ? 4.763 -10.851 -12.647 1.00 91.56 198 ARG A CA 1
ATOM 1539 C C . ARG A 1 198 ? 4.820 -12.320 -12.228 1.00 91.56 198 ARG A C 1
ATOM 1541 O O . ARG A 1 198 ? 3.861 -13.044 -12.450 1.00 91.56 198 ARG A O 1
ATOM 1548 N N . HIS A 1 199 ? 5.906 -12.757 -11.587 1.00 90.50 199 HIS A N 1
ATOM 1549 C CA . HIS A 1 199 ? 6.014 -14.117 -11.045 1.00 90.50 199 HIS A CA 1
ATOM 1550 C C . HIS A 1 199 ? 5.100 -14.369 -9.841 1.00 90.50 199 HIS A C 1
ATOM 1552 O O . HIS A 1 199 ? 4.755 -15.516 -9.564 1.00 90.50 199 HIS A O 1
ATOM 1558 N N . GLN A 1 200 ? 4.704 -13.321 -9.118 1.00 90.12 200 GLN A N 1
ATOM 1559 C CA . GLN A 1 200 ? 3.771 -13.452 -8.004 1.00 90.12 200 GLN A CA 1
ATOM 1560 C C . GLN A 1 200 ? 2.330 -13.700 -8.467 1.00 90.12 200 GLN A C 1
ATOM 1562 O O . GLN A 1 200 ? 1.544 -14.205 -7.665 1.00 90.12 200 GLN A O 1
ATOM 1567 N N . GLU A 1 201 ? 1.956 -13.370 -9.705 1.00 89.88 201 GLU A N 1
ATOM 1568 C CA . GLU A 1 201 ? 0.593 -13.571 -10.210 1.00 89.88 201 GLU A CA 1
ATOM 1569 C C . GLU A 1 201 ? 0.217 -15.061 -10.276 1.00 89.88 201 GLU A C 1
ATOM 1571 O O . GLU A 1 201 ? 0.965 -15.893 -10.785 1.00 89.88 201 GLU A O 1
ATOM 1576 N N . THR A 1 202 ? -0.968 -15.405 -9.767 1.00 88.19 202 THR A N 1
ATOM 1577 C CA . THR A 1 202 ? -1.579 -16.735 -9.916 1.00 88.19 202 THR A CA 1
ATOM 1578 C C . THR A 1 202 ? -2.849 -16.652 -10.754 1.00 88.19 202 THR A C 1
ATOM 1580 O O . THR A 1 202 ? -3.365 -15.568 -11.028 1.00 88.19 202 THR A O 1
ATOM 1583 N N . SER A 1 203 ? -3.390 -17.807 -11.149 1.00 85.06 203 SER A N 1
ATOM 1584 C CA . SER A 1 203 ? -4.685 -17.893 -11.836 1.00 85.06 203 SER A CA 1
ATOM 1585 C C . SER A 1 203 ? -5.818 -17.231 -11.042 1.00 85.06 203 SER A C 1
ATOM 1587 O O . SER A 1 203 ? -6.662 -16.572 -11.639 1.00 85.06 203 SER A O 1
ATOM 1589 N N . GLU A 1 204 ? -5.807 -17.344 -9.710 1.00 81.25 204 GLU A N 1
ATOM 1590 C CA . GLU A 1 204 ? -6.825 -16.758 -8.823 1.00 81.25 204 GLU A CA 1
ATOM 1591 C C . GLU A 1 204 ? -6.715 -15.236 -8.680 1.00 81.25 204 GLU A C 1
ATOM 1593 O O . GLU A 1 204 ? -7.720 -14.555 -8.475 1.00 81.25 204 GLU A O 1
ATOM 1598 N N . THR A 1 205 ? -5.504 -14.684 -8.792 1.00 84.56 205 THR A N 1
ATOM 1599 C CA . THR A 1 205 ? -5.280 -13.231 -8.740 1.00 84.56 205 THR A CA 1
ATOM 1600 C C . THR A 1 205 ? -5.254 -12.591 -10.121 1.00 84.56 205 THR A C 1
ATOM 1602 O O . THR A 1 205 ? -5.028 -11.387 -10.240 1.00 84.56 205 THR A O 1
ATOM 1605 N N . LYS A 1 206 ? -5.479 -13.374 -11.179 1.00 79.38 206 LYS A N 1
ATOM 1606 C CA . LYS A 1 206 ? -5.535 -12.867 -12.544 1.00 79.38 206 LYS A CA 1
ATOM 1607 C C . LYS A 1 206 ? -6.697 -11.875 -12.651 1.00 79.38 206 LYS A C 1
ATOM 1609 O O . LYS A 1 206 ? -7.814 -12.178 -12.246 1.00 79.38 206 LYS A O 1
ATOM 1614 N N . HIS A 1 207 ? -6.419 -10.685 -13.185 1.00 83.50 207 HIS A N 1
ATOM 1615 C CA . HIS A 1 207 ? -7.363 -9.559 -13.298 1.00 83.50 207 HIS A CA 1
ATOM 1616 C C . HIS A 1 207 ? -7.761 -8.866 -11.985 1.00 83.50 207 HIS A C 1
ATOM 1618 O O . HIS A 1 207 ? -8.595 -7.965 -12.018 1.00 83.50 207 HIS A O 1
ATOM 1624 N N . ARG A 1 208 ? -7.155 -9.221 -10.846 1.00 89.12 208 ARG A N 1
ATOM 1625 C CA . ARG A 1 208 ? -7.374 -8.525 -9.570 1.00 89.12 208 ARG A CA 1
ATOM 1626 C C . ARG A 1 208 ? -6.134 -7.748 -9.164 1.00 89.12 208 ARG A C 1
ATOM 1628 O O . ARG A 1 208 ? -5.008 -8.185 -9.405 1.00 89.12 208 ARG A O 1
ATOM 1635 N N . ARG A 1 209 ? -6.342 -6.607 -8.504 1.00 92.00 209 ARG A N 1
ATOM 1636 C CA . ARG A 1 209 ? -5.243 -5.878 -7.874 1.00 92.00 209 ARG A CA 1
ATOM 1637 C C . ARG A 1 209 ? -4.925 -6.496 -6.518 1.00 92.00 209 ARG A C 1
ATOM 1639 O O . ARG A 1 209 ? -5.834 -6.714 -5.720 1.00 92.00 209 ARG A O 1
ATOM 1646 N N . PHE A 1 210 ? -3.657 -6.807 -6.269 1.00 94.31 210 PHE A N 1
ATOM 1647 C CA . PHE A 1 210 ? -3.222 -7.420 -5.019 1.00 94.31 210 PHE A CA 1
ATOM 1648 C C . PHE A 1 210 ? -1.837 -6.950 -4.577 1.00 94.31 210 PHE A C 1
ATOM 1650 O O . PHE A 1 210 ? -0.957 -6.647 -5.390 1.00 94.31 210 PHE A O 1
ATOM 1657 N N . LEU A 1 211 ? -1.629 -6.987 -3.266 1.00 94.19 211 LEU A N 1
ATOM 1658 C CA . LEU A 1 211 ? -0.341 -6.767 -2.615 1.00 94.19 211 LEU A CA 1
ATOM 1659 C C . LEU A 1 211 ? 0.090 -8.020 -1.856 1.00 94.19 211 LEU A C 1
ATOM 1661 O O . LEU A 1 211 ? -0.753 -8.798 -1.406 1.00 94.19 211 LEU A O 1
ATOM 1665 N N . THR A 1 212 ? 1.394 -8.246 -1.740 1.00 93.06 212 THR A N 1
ATOM 1666 C CA . THR A 1 212 ? 1.946 -9.275 -0.848 1.00 93.06 212 THR A CA 1
ATOM 1667 C C . THR A 1 212 ? 2.330 -8.679 0.504 1.00 93.06 212 THR A C 1
ATOM 1669 O O . THR A 1 212 ? 2.380 -7.462 0.672 1.00 93.06 212 THR A O 1
ATOM 1672 N N . GLU A 1 213 ? 2.617 -9.540 1.481 1.00 90.88 213 GLU A N 1
ATOM 1673 C CA . GLU A 1 213 ? 3.168 -9.115 2.777 1.00 90.88 213 GLU A CA 1
ATOM 1674 C C . GLU A 1 213 ? 4.466 -8.304 2.603 1.00 90.88 213 GLU A C 1
ATOM 1676 O O . GLU A 1 213 ? 4.622 -7.257 3.226 1.00 90.88 213 GLU A O 1
ATOM 1681 N N . ASP A 1 214 ? 5.344 -8.728 1.688 1.00 90.19 214 ASP A N 1
ATOM 1682 C CA . ASP A 1 214 ? 6.597 -8.027 1.385 1.00 90.19 214 ASP A CA 1
ATOM 1683 C C . ASP A 1 214 ? 6.359 -6.639 0.771 1.00 90.19 214 ASP A C 1
ATOM 1685 O O . ASP A 1 214 ? 7.102 -5.704 1.063 1.00 90.19 214 ASP A O 1
ATOM 1689 N N . ASP A 1 215 ? 5.320 -6.485 -0.060 1.00 91.19 215 ASP A N 1
ATOM 1690 C CA . ASP A 1 215 ? 4.971 -5.191 -0.657 1.00 91.19 215 ASP A CA 1
ATOM 1691 C C . ASP A 1 215 ? 4.537 -4.182 0.415 1.00 91.19 215 ASP A C 1
ATOM 1693 O O . ASP A 1 215 ? 4.939 -3.020 0.365 1.00 91.19 215 ASP A O 1
ATOM 1697 N N . LEU A 1 216 ? 3.747 -4.635 1.395 1.00 91.38 216 LEU A N 1
ATOM 1698 C CA . LEU A 1 216 ? 3.264 -3.813 2.511 1.00 91.38 216 LEU A CA 1
ATOM 1699 C C . LEU A 1 216 ? 4.379 -3.489 3.506 1.00 91.38 216 LEU A C 1
ATOM 1701 O O . LEU A 1 216 ? 4.474 -2.369 3.996 1.00 91.38 216 LEU A O 1
ATOM 1705 N N . ALA A 1 217 ? 5.268 -4.445 3.772 1.00 88.62 217 ALA A N 1
ATOM 1706 C CA . ALA A 1 217 ? 6.451 -4.184 4.582 1.00 88.62 217 ALA A CA 1
ATOM 1707 C C . ALA A 1 217 ? 7.387 -3.165 3.901 1.00 88.62 217 ALA A C 1
ATOM 1709 O O . ALA A 1 217 ? 8.009 -2.344 4.573 1.00 88.62 217 ALA A O 1
ATOM 1710 N N . ALA A 1 218 ? 7.474 -3.193 2.566 1.00 86.75 218 ALA A N 1
ATOM 1711 C CA . ALA A 1 218 ? 8.329 -2.301 1.788 1.00 86.75 218 ALA A CA 1
ATOM 1712 C C . ALA A 1 218 ? 7.735 -0.907 1.538 1.00 86.75 218 ALA A C 1
ATOM 1714 O O . ALA A 1 218 ? 8.505 0.020 1.279 1.00 86.75 218 ALA A O 1
ATOM 1715 N N . SER A 1 219 ? 6.407 -0.739 1.578 1.00 81.25 219 SER A N 1
ATOM 1716 C CA . SER A 1 219 ? 5.771 0.566 1.349 1.00 81.25 219 SER A CA 1
ATOM 1717 C C . SER A 1 219 ? 6.095 1.576 2.446 1.00 81.25 219 SER A C 1
ATOM 1719 O O . SER A 1 219 ? 6.049 2.778 2.204 1.00 81.25 219 SER A O 1
ATOM 1721 N N . GLY A 1 220 ? 6.442 1.101 3.645 1.00 72.25 220 GLY A N 1
ATOM 1722 C CA . GLY A 1 220 ? 6.435 1.955 4.826 1.00 72.25 220 GLY A CA 1
ATOM 1723 C C . GLY A 1 220 ? 5.010 2.428 5.142 1.00 72.25 220 GLY A C 1
ATOM 1724 O O . GLY A 1 220 ? 4.056 2.088 4.443 1.00 72.25 220 GLY A O 1
ATOM 1725 N N . GLY A 1 221 ? 4.850 3.177 6.233 1.00 66.50 221 GLY A N 1
ATOM 1726 C CA . GLY A 1 221 ? 3.537 3.673 6.664 1.00 66.50 221 GLY A CA 1
ATOM 1727 C C . GLY A 1 221 ? 2.721 2.617 7.414 1.00 66.50 221 GLY A C 1
ATOM 1728 O O . GLY A 1 221 ? 1.976 1.846 6.822 1.00 66.50 221 GLY A O 1
ATOM 1729 N N . GLY A 1 222 ? 2.887 2.565 8.740 1.00 71.88 222 GLY A N 1
ATOM 1730 C CA . GLY A 1 222 ? 2.086 1.756 9.673 1.00 71.88 222 GLY A CA 1
ATOM 1731 C C . GLY A 1 222 ? 2.229 0.224 9.579 1.00 71.88 222 GLY A C 1
ATOM 1732 O O . GLY A 1 222 ? 2.088 -0.464 10.587 1.00 71.88 222 GLY A O 1
ATOM 1733 N N . PHE A 1 223 ? 2.621 -0.328 8.428 1.00 83.50 223 PHE A N 1
ATOM 1734 C CA . PHE A 1 223 ? 2.860 -1.760 8.198 1.00 83.50 223 PHE A CA 1
ATOM 1735 C C . PHE A 1 223 ? 4.245 -2.246 8.664 1.00 83.50 223 PHE A C 1
ATOM 1737 O O . PHE A 1 223 ? 4.799 -3.203 8.129 1.00 83.50 223 PHE A O 1
ATOM 1744 N N . ALA A 1 224 ? 4.812 -1.618 9.698 1.00 77.88 224 ALA A N 1
ATOM 1745 C CA . ALA A 1 224 ? 6.164 -1.910 10.188 1.00 77.88 224 ALA A CA 1
ATOM 1746 C C . ALA A 1 224 ? 6.329 -3.332 10.759 1.00 77.88 224 ALA A C 1
ATOM 1748 O O . ALA A 1 224 ? 7.445 -3.831 10.882 1.00 77.88 224 ALA A O 1
ATOM 1749 N N . SER A 1 225 ? 5.228 -3.989 11.134 1.00 84.50 225 SER A N 1
ATOM 1750 C CA . SER A 1 225 ? 5.243 -5.337 11.698 1.00 84.50 225 SER A CA 1
ATOM 1751 C C . SER A 1 225 ? 4.259 -6.260 10.988 1.00 84.50 225 SER A C 1
ATOM 1753 O O . SER A 1 225 ? 3.168 -5.856 10.582 1.00 84.50 225 SER A O 1
ATOM 1755 N N . ARG A 1 226 ? 4.613 -7.547 10.924 1.00 86.50 226 ARG A N 1
ATOM 1756 C CA . ARG A 1 226 ? 3.728 -8.610 10.428 1.00 86.50 226 ARG A CA 1
ATOM 1757 C C . ARG A 1 226 ? 2.391 -8.645 11.167 1.00 86.50 226 ARG A C 1
ATOM 1759 O O . ARG A 1 226 ? 1.359 -8.896 10.555 1.00 86.50 226 ARG A O 1
ATOM 1766 N N . SER A 1 227 ? 2.389 -8.387 12.474 1.00 86.69 227 SER A N 1
ATOM 1767 C CA . SER A 1 227 ? 1.156 -8.341 13.265 1.00 86.69 227 SER A CA 1
ATOM 1768 C C . SER A 1 227 ? 0.234 -7.205 12.823 1.00 86.69 227 SER A C 1
ATOM 1770 O O . SER A 1 227 ? -0.964 -7.440 12.707 1.00 86.69 227 SER A O 1
ATOM 1772 N N . ALA A 1 228 ? 0.767 -6.019 12.507 1.00 87.19 228 ALA A N 1
ATOM 1773 C CA . ALA A 1 228 ? -0.032 -4.913 11.974 1.00 87.19 228 ALA A CA 1
ATOM 1774 C C . ALA A 1 228 ? -0.691 -5.283 10.636 1.00 87.19 228 ALA A C 1
ATOM 1776 O O . ALA A 1 228 ? -1.892 -5.080 10.472 1.00 87.19 228 ALA A O 1
ATOM 1777 N N . ILE A 1 229 ? 0.062 -5.916 9.726 1.00 89.94 229 ILE A N 1
ATOM 1778 C CA . ILE A 1 229 ? -0.458 -6.394 8.433 1.00 89.94 229 ILE A CA 1
ATOM 1779 C C . ILE A 1 229 ? -1.591 -7.410 8.641 1.00 89.94 229 ILE A C 1
ATOM 1781 O O . ILE A 1 229 ? -2.644 -7.305 8.015 1.00 89.94 229 ILE A O 1
ATOM 1785 N N . VAL A 1 230 ? -1.405 -8.378 9.545 1.00 89.62 230 VAL A N 1
ATOM 1786 C CA . VAL A 1 230 ? -2.415 -9.411 9.831 1.00 89.62 230 VAL A CA 1
ATOM 1787 C C . VAL A 1 230 ? -3.671 -8.813 10.467 1.00 89.62 230 VAL A C 1
ATOM 1789 O O . VAL A 1 230 ? -4.776 -9.161 10.053 1.00 89.62 230 VAL A O 1
ATOM 1792 N N . CYS A 1 231 ? -3.528 -7.904 11.435 1.00 89.56 231 CYS A N 1
ATOM 1793 C CA . CYS A 1 231 ? -4.662 -7.223 12.066 1.00 89.56 231 CYS A CA 1
ATOM 1794 C C . CYS A 1 231 ? -5.448 -6.381 11.053 1.00 89.56 231 CYS A C 1
ATOM 1796 O O . CYS A 1 231 ? -6.670 -6.490 10.985 1.00 89.56 231 CYS A O 1
ATOM 1798 N N . PHE A 1 232 ? -4.751 -5.602 10.221 1.00 91.06 232 PHE A N 1
ATOM 1799 C CA . PHE A 1 232 ? -5.366 -4.817 9.152 1.00 91.06 232 PHE A CA 1
ATOM 1800 C C . PHE A 1 232 ? -6.105 -5.707 8.146 1.00 91.06 232 PHE A C 1
ATOM 1802 O O . PHE A 1 232 ? -7.261 -5.452 7.814 1.00 91.06 232 PHE A O 1
ATOM 1809 N N . ALA A 1 233 ? -5.475 -6.795 7.694 1.00 91.81 233 ALA A N 1
ATOM 1810 C CA . ALA A 1 233 ? -6.097 -7.728 6.763 1.00 91.81 233 ALA A CA 1
ATOM 1811 C C . ALA A 1 233 ? -7.338 -8.407 7.361 1.00 91.81 233 ALA A C 1
ATOM 1813 O O . ALA A 1 233 ? -8.326 -8.604 6.654 1.00 91.81 233 ALA A O 1
ATOM 1814 N N . LEU A 1 234 ? -7.312 -8.743 8.655 1.00 91.75 234 LEU A N 1
ATOM 1815 C CA . LEU A 1 234 ? -8.462 -9.306 9.361 1.00 91.75 234 LEU A CA 1
ATOM 1816 C C . LEU A 1 234 ? -9.627 -8.311 9.400 1.00 91.75 234 LEU A C 1
ATOM 1818 O O . LEU A 1 234 ? -10.748 -8.677 9.046 1.00 91.75 234 LEU A O 1
ATOM 1822 N N . LEU A 1 235 ? -9.356 -7.057 9.766 1.00 91.31 235 LEU A N 1
ATOM 1823 C CA . LEU A 1 235 ? -10.346 -5.981 9.767 1.00 91.31 235 LEU A CA 1
ATOM 1824 C C . LEU A 1 235 ? -10.969 -5.796 8.376 1.00 91.31 235 LEU A C 1
ATOM 1826 O O . LEU A 1 235 ? -12.185 -5.881 8.217 1.00 91.31 235 LEU A O 1
ATOM 1830 N N . MET A 1 236 ? -10.135 -5.639 7.348 1.00 91.69 236 MET A N 1
ATOM 1831 C CA . MET A 1 236 ? -10.599 -5.422 5.974 1.00 91.69 236 MET A CA 1
ATOM 1832 C C . MET A 1 236 ? -11.342 -6.621 5.387 1.00 91.69 236 MET A C 1
ATOM 1834 O O . MET A 1 236 ? -12.208 -6.455 4.524 1.00 91.69 236 MET A O 1
ATOM 1838 N N . ARG A 1 237 ? -11.044 -7.829 5.869 1.00 91.19 237 ARG A N 1
ATOM 1839 C CA . ARG A 1 237 ? -11.790 -9.040 5.533 1.00 91.19 237 ARG A CA 1
ATOM 1840 C C . ARG A 1 237 ? -13.181 -9.041 6.165 1.00 91.19 237 ARG A C 1
ATOM 1842 O O . ARG A 1 237 ? -14.126 -9.441 5.491 1.00 91.19 237 ARG A O 1
ATOM 1849 N N . HIS A 1 238 ? -13.326 -8.582 7.410 1.00 89.56 238 HIS A N 1
ATOM 1850 C CA . HIS A 1 238 ? -14.644 -8.415 8.035 1.00 89.56 238 HIS A CA 1
ATOM 1851 C C . HIS A 1 238 ? -15.495 -7.375 7.306 1.00 89.56 238 HIS A C 1
ATOM 1853 O O . HIS A 1 238 ? -16.686 -7.598 7.115 1.00 89.56 238 HIS A O 1
ATOM 1859 N N . CYS A 1 239 ? -14.875 -6.296 6.828 1.00 88.56 239 CYS A N 1
ATOM 1860 C CA . CYS A 1 239 ? -15.540 -5.288 6.002 1.00 88.56 239 CYS A CA 1
ATOM 1861 C C . CYS A 1 239 ? -15.785 -5.745 4.550 1.00 88.56 239 CYS A C 1
ATOM 1863 O O . CYS A 1 239 ? -16.357 -4.993 3.768 1.00 88.56 239 CYS A O 1
ATOM 1865 N N . GLY A 1 240 ? -15.332 -6.943 4.154 1.00 88.88 240 GLY A N 1
ATOM 1866 C CA . GLY A 1 240 ? -15.549 -7.488 2.810 1.00 88.88 240 GLY A CA 1
ATOM 1867 C C . GLY A 1 240 ? -14.784 -6.777 1.688 1.00 88.88 240 GLY A C 1
ATOM 1868 O O . GLY A 1 240 ? -15.169 -6.897 0.530 1.00 88.88 240 GLY A O 1
ATOM 1869 N N . ARG A 1 241 ? -13.707 -6.044 2.004 1.00 91.50 241 ARG A N 1
ATOM 1870 C CA . ARG A 1 241 ? -12.935 -5.245 1.027 1.00 91.50 241 ARG A CA 1
ATOM 1871 C C . ARG A 1 241 ? -11.725 -5.986 0.461 1.00 91.50 241 ARG A C 1
ATOM 1873 O O . ARG A 1 241 ? -11.324 -5.755 -0.677 1.00 91.50 241 ARG A O 1
ATOM 1880 N N . ILE A 1 242 ? -11.136 -6.879 1.260 1.00 92.56 242 ILE A N 1
ATOM 1881 C CA . ILE A 1 242 ? -9.951 -7.663 0.894 1.00 92.56 242 ILE A CA 1
ATOM 1882 C C . ILE A 1 242 ? -10.245 -9.155 1.020 1.00 92.56 242 ILE A C 1
ATOM 1884 O O . ILE A 1 242 ? -10.847 -9.618 1.990 1.00 92.56 242 ILE A O 1
ATOM 1888 N N . ARG A 1 243 ? -9.719 -9.928 0.067 1.00 91.44 243 ARG A N 1
ATOM 1889 C CA . ARG A 1 243 ? -9.614 -11.383 0.132 1.00 91.44 243 ARG A CA 1
ATOM 1890 C C . ARG A 1 243 ? -8.160 -11.809 0.275 1.00 91.44 243 ARG A C 1
ATOM 1892 O O . ARG A 1 243 ? -7.298 -11.416 -0.507 1.00 91.44 243 ARG A O 1
ATOM 1899 N N . GLU A 1 244 ? -7.907 -12.679 1.242 1.00 92.19 244 GLU A N 1
ATOM 1900 C CA . GLU A 1 244 ? -6.624 -13.362 1.379 1.00 92.19 244 GLU A CA 1
ATOM 1901 C C . GLU A 1 244 ? -6.569 -14.557 0.418 1.00 92.19 244 GLU A C 1
ATOM 1903 O O . GLU A 1 244 ? -7.420 -15.448 0.466 1.00 92.19 244 GLU A O 1
ATOM 1908 N N . VAL A 1 245 ? -5.564 -14.575 -0.454 1.00 91.00 245 VAL A N 1
ATOM 1909 C CA . VAL A 1 245 ? -5.266 -15.671 -1.377 1.00 91.00 245 VAL A CA 1
ATOM 1910 C C . VAL A 1 245 ? -3.915 -16.262 -0.991 1.00 91.00 245 VAL A C 1
ATOM 1912 O O . VAL A 1 245 ? -2.867 -15.617 -1.108 1.00 91.00 245 VAL A O 1
ATOM 1915 N N . ARG A 1 246 ? -3.934 -17.508 -0.513 1.00 89.88 246 ARG A N 1
ATOM 1916 C CA . ARG A 1 246 ? -2.727 -18.249 -0.138 1.00 89.88 246 ARG A CA 1
ATOM 1917 C C . ARG A 1 246 ? -2.243 -19.044 -1.337 1.00 89.88 246 ARG A C 1
ATOM 1919 O O . ARG A 1 246 ? -2.970 -19.880 -1.858 1.00 89.88 246 ARG A O 1
ATOM 1926 N N . GLY A 1 247 ? -1.027 -18.750 -1.786 1.00 82.62 247 GLY A N 1
ATOM 1927 C CA . GLY A 1 247 ? -0.393 -19.520 -2.854 1.00 82.62 247 GLY A CA 1
ATOM 1928 C C . GLY A 1 247 ? 0.549 -20.594 -2.316 1.00 82.62 247 GLY A C 1
ATOM 1929 O O . GLY A 1 247 ? 0.667 -20.762 -1.102 1.00 82.62 247 GLY A O 1
ATOM 1930 N N . PRO A 1 248 ? 1.268 -21.289 -3.212 1.00 80.75 248 PRO A N 1
ATOM 1931 C CA . PRO A 1 248 ? 2.326 -22.204 -2.806 1.00 80.75 248 PRO A CA 1
ATOM 1932 C C . PRO A 1 248 ? 3.419 -21.460 -2.017 1.00 80.75 248 PRO A C 1
ATOM 1934 O O . PRO A 1 248 ? 3.826 -20.355 -2.382 1.00 80.75 248 PRO A O 1
ATOM 1937 N N . GLY A 1 249 ? 3.895 -22.077 -0.932 1.00 82.00 249 GLY A N 1
ATOM 1938 C CA . GLY A 1 249 ? 4.908 -21.513 -0.033 1.00 82.00 249 GLY A CA 1
ATOM 1939 C C . GLY A 1 249 ? 4.331 -20.646 1.094 1.00 82.00 249 GLY A C 1
ATOM 1940 O O . GLY A 1 249 ? 3.185 -20.804 1.502 1.00 82.00 249 GLY A O 1
ATOM 1941 N N . ARG A 1 250 ? 5.149 -19.731 1.631 1.00 82.19 250 ARG A N 1
ATOM 1942 C CA . ARG A 1 250 ? 4.761 -18.802 2.715 1.00 82.19 250 ARG A CA 1
ATOM 1943 C C . ARG A 1 250 ? 4.184 -17.470 2.216 1.00 82.19 250 ARG A C 1
ATOM 1945 O O . ARG A 1 250 ? 4.024 -16.549 3.009 1.00 82.19 250 ARG A O 1
ATOM 1952 N N . MET A 1 251 ? 3.877 -17.352 0.922 1.00 88.25 251 MET A N 1
ATOM 1953 C CA . MET A 1 251 ? 3.446 -16.087 0.329 1.00 88.25 251 MET A CA 1
ATOM 1954 C C . MET A 1 251 ? 1.928 -15.903 0.400 1.00 88.25 251 MET A C 1
ATOM 1956 O O . MET A 1 251 ? 1.157 -16.665 -0.194 1.00 88.25 251 MET A O 1
ATOM 1960 N N . VAL A 1 252 ? 1.518 -14.836 1.081 1.00 91.69 252 VAL A N 1
ATOM 1961 C CA . VAL A 1 252 ? 0.124 -14.408 1.210 1.00 91.69 252 VAL A CA 1
ATOM 1962 C C . VAL A 1 252 ? -0.125 -13.215 0.290 1.00 91.69 252 VAL A C 1
ATOM 1964 O O . VAL A 1 252 ? 0.687 -12.291 0.234 1.00 91.69 252 VAL A O 1
ATOM 1967 N N . ARG A 1 253 ? -1.235 -13.251 -0.453 1.00 93.19 253 ARG A N 1
ATOM 1968 C CA . ARG A 1 253 ? -1.680 -12.161 -1.329 1.00 93.19 253 ARG A CA 1
ATOM 1969 C C . ARG A 1 253 ? -2.974 -11.575 -0.787 1.00 93.19 253 ARG A C 1
ATOM 1971 O O . ARG A 1 253 ? -3.927 -12.309 -0.539 1.00 93.19 253 ARG A O 1
ATOM 1978 N N . TYR A 1 254 ? -3.017 -10.262 -0.658 1.00 94.19 254 TYR A N 1
ATOM 1979 C CA . TYR A 1 254 ? -4.191 -9.497 -0.264 1.00 94.19 254 TYR A CA 1
ATOM 1980 C C . TYR A 1 254 ? -4.787 -8.873 -1.523 1.00 94.19 254 TYR A C 1
ATOM 1982 O O . TYR A 1 254 ? -4.256 -7.890 -2.039 1.00 94.19 254 TYR A O 1
ATOM 1990 N N . ALA A 1 255 ? -5.831 -9.499 -2.065 1.00 92.94 255 ALA A N 1
ATOM 1991 C CA . ALA A 1 255 ? -6.497 -9.068 -3.289 1.00 92.94 255 ALA A CA 1
ATOM 1992 C C . ALA A 1 255 ? -7.733 -8.220 -2.971 1.00 92.94 255 ALA A C 1
ATOM 1994 O O . ALA A 1 255 ? -8.501 -8.568 -2.074 1.00 92.94 255 ALA A O 1
ATOM 1995 N N . LEU A 1 256 ? -7.943 -7.144 -3.731 1.00 92.44 256 LEU A N 1
ATOM 1996 C CA . LEU A 1 256 ? -9.190 -6.379 -3.686 1.00 92.44 256 LEU A CA 1
ATOM 1997 C C . LEU A 1 256 ? -10.347 -7.214 -4.262 1.00 92.44 256 LEU A C 1
ATOM 1999 O O . LEU A 1 256 ? -10.154 -8.005 -5.203 1.00 92.44 256 LEU A O 1
ATOM 2003 N N . ILE A 1 257 ? -11.525 -7.086 -3.644 1.00 86.56 257 ILE A N 1
ATOM 2004 C CA . ILE A 1 257 ? -12.740 -7.819 -4.033 1.00 86.56 257 ILE A CA 1
ATOM 2005 C C . ILE A 1 257 ? -13.543 -7.043 -5.064 1.00 86.56 257 ILE A C 1
ATOM 2007 O O . ILE A 1 257 ? -13.733 -5.823 -4.880 1.00 86.56 257 ILE A O 1
#

Organism: Haemaphysalis longicornis (NCBI:txid44386)

Foldseek 3Di:
DDDDDDDDDDDDDDDDDDDDDDDDDDDDDDDDDDDPDDDDDDDPDDPDDDPVVVVVVVVVVVVVLVVLVVVLVVVVVVCVVVPDDDPVNVVVNVVSVVVNVVVCVVCVVPPDDPPPPVDPPPPPVPPPPPPDCQQAFDQDDPVLLVPDDPVLNPPDDSVLLRQLSVLVRVLLCVLVVLLPDDPVPDDPVSVVVNVVSVVPDDPVCVPWRKDKLVSSCVSDTQSVDPVSVVSSLSSCVSVVQWDWDDDPDPIIITTGD

InterPro domains:
  IPR009829 Spindle and kinetochore-associated protein 1 [PF07160] (128-247)
  IPR009829 Spindle and kinetochore-associated protein 1 [PTHR28573] (128-256)
  IPR042031 SKA1 microtubule binding domain superfamily [G3DSA:1.10.10.1890] (135-257)

Secondary structure (DSSP, 8-state):
-------------PPP---------------------------S--TT--HHHHHHHHHHHHHHHHHHHHHHHHHHHHHHHHS---HHHHHHHHHHHHHHHHHHHH-GGGSPP---TT-----------PPPTTSSPPPPPHHHHHHS-HHHHTT--HHHHHHHHHHHHHHHHHHHHHHHS-GGGS-HHHHHHHHHHHHH--TTTTTS-EEEHHHHHHH-SS--SHHHHHHHHHHHHHTTSEEEEE-SSS-EEEEE-

pLDDT: mean 70.22, std 21.07, range [29.38, 94.31]

Radius of gyration: 32.36 Å; chains: 1; bounding box: 64×79×89 Å